Protein AF-A0A2H0U9A8-F1 (afdb_monomer_lite)

Structure (mmCIF, N/CA/C/O backbone):
data_AF-A0A2H0U9A8-F1
#
_entry.id   AF-A0A2H0U9A8-F1
#
loop_
_atom_site.group_PDB
_atom_site.id
_atom_site.type_symbol
_atom_site.label_atom_id
_atom_site.label_alt_id
_atom_site.label_comp_id
_atom_site.label_asym_id
_atom_site.label_entity_id
_atom_site.label_seq_id
_atom_site.pdbx_PDB_ins_code
_atom_site.Cartn_x
_atom_site.Cartn_y
_atom_site.Cartn_z
_atom_site.occupancy
_atom_site.B_iso_or_equiv
_atom_site.auth_seq_id
_atom_site.auth_comp_id
_atom_site.auth_asym_id
_atom_site.auth_atom_id
_atom_site.pdbx_PDB_model_num
ATOM 1 N N . MET A 1 1 ? -2.680 0.598 -24.375 1.00 66.19 1 MET A N 1
ATOM 2 C CA . MET A 1 1 ? -1.585 -0.388 -24.180 1.00 66.19 1 MET A CA 1
ATOM 3 C C . MET A 1 1 ? -2.177 -1.791 -24.112 1.00 66.19 1 MET A C 1
ATOM 5 O O . MET A 1 1 ? -3.349 -1.888 -23.790 1.00 66.19 1 MET A O 1
ATOM 9 N N . ALA A 1 2 ? -1.454 -2.868 -24.439 1.00 69.56 2 ALA A N 1
ATOM 10 C CA . ALA A 1 2 ? -2.048 -4.219 -24.493 1.00 69.56 2 ALA A CA 1
ATOM 11 C C . ALA A 1 2 ? -2.475 -4.765 -23.113 1.00 69.56 2 ALA A C 1
ATOM 13 O O . ALA A 1 2 ? -3.461 -5.485 -23.031 1.00 69.56 2 ALA A O 1
ATOM 14 N N . HIS A 1 3 ? -1.796 -4.343 -22.045 1.00 78.56 3 HIS A N 1
ATOM 15 C CA . HIS A 1 3 ? -1.915 -4.918 -20.700 1.00 78.56 3 HIS A CA 1
ATOM 16 C C . HIS A 1 3 ? -2.537 -3.990 -19.638 1.00 78.56 3 HIS A C 1
ATOM 18 O O . HIS A 1 3 ? -2.536 -4.315 -18.463 1.00 78.56 3 HIS A O 1
ATOM 24 N N . ASP A 1 4 ? -3.078 -2.854 -20.076 1.00 82.25 4 ASP A N 1
ATOM 25 C CA . ASP A 1 4 ? -3.799 -1.855 -19.264 1.00 82.25 4 ASP A CA 1
ATOM 26 C C . ASP A 1 4 ? -5.296 -2.232 -19.200 1.00 82.25 4 ASP A C 1
ATOM 28 O O . ASP A 1 4 ? -6.095 -1.797 -20.033 1.00 82.25 4 ASP A O 1
ATOM 32 N N . TYR A 1 5 ? -5.661 -3.211 -18.378 1.00 83.44 5 TYR A N 1
ATOM 33 C CA . TYR A 1 5 ? -7.004 -3.802 -18.345 1.00 83.44 5 TYR A CA 1
ATOM 34 C C . TYR A 1 5 ? -8.047 -2.881 -17.709 1.00 83.44 5 TYR A C 1
ATOM 36 O O . TYR A 1 5 ? -9.213 -2.932 -18.111 1.00 83.44 5 TYR A O 1
ATOM 44 N N . ASN A 1 6 ? -7.655 -2.027 -16.766 1.00 80.88 6 ASN A N 1
ATOM 45 C CA . ASN A 1 6 ? -8.582 -1.088 -16.135 1.00 80.88 6 ASN A CA 1
ATOM 46 C C . ASN A 1 6 ? -8.728 0.244 -16.919 1.00 80.88 6 ASN A C 1
ATOM 48 O O . ASN A 1 6 ? -9.634 1.021 -16.614 1.00 80.88 6 ASN A O 1
ATOM 52 N N . ASN A 1 7 ? -7.927 0.457 -17.974 1.00 86.00 7 ASN A N 1
ATOM 53 C CA . ASN A 1 7 ? -7.866 1.667 -18.807 1.00 86.00 7 ASN A CA 1
ATOM 54 C C . ASN A 1 7 ? -7.513 2.938 -18.021 1.00 86.00 7 ASN A C 1
ATOM 56 O O . ASN A 1 7 ? -7.989 4.027 -18.360 1.00 86.00 7 ASN A O 1
ATOM 60 N N . ASP A 1 8 ? -6.683 2.812 -16.986 1.00 78.62 8 ASP A N 1
ATOM 61 C CA . ASP A 1 8 ? -6.150 3.951 -16.237 1.00 78.62 8 ASP A CA 1
ATOM 62 C C . ASP A 1 8 ? -4.928 4.599 -16.915 1.00 78.62 8 ASP A C 1
ATOM 64 O O . ASP A 1 8 ? -4.413 5.622 -16.455 1.00 78.62 8 ASP A O 1
ATOM 68 N N . GLY A 1 9 ? -4.507 4.045 -18.058 1.00 79.25 9 GLY A N 1
ATOM 69 C CA . GLY A 1 9 ? -3.409 4.551 -18.872 1.00 79.25 9 GLY A CA 1
ATOM 70 C C . GLY A 1 9 ? -2.052 3.970 -18.496 1.00 79.25 9 GLY A C 1
ATOM 71 O O . GLY A 1 9 ? -1.037 4.418 -19.038 1.00 79.25 9 GLY A O 1
ATOM 72 N N . SER A 1 10 ? -2.022 2.987 -17.602 1.00 70.69 10 SER A N 1
ATOM 73 C CA . SER A 1 10 ? -0.797 2.396 -17.094 1.00 70.69 10 SER A CA 1
ATOM 74 C C . SER A 1 10 ? -0.906 0.869 -16.977 1.00 70.69 10 SER A C 1
ATOM 76 O O . SER A 1 10 ? -1.930 0.292 -17.310 1.00 70.69 10 SER A O 1
ATOM 78 N N . VAL A 1 11 ? 0.193 0.189 -16.631 1.00 74.00 11 VAL A N 1
ATOM 79 C CA . VAL A 1 11 ? 0.206 -1.272 -16.437 1.00 74.00 11 VAL A CA 1
ATOM 80 C C . VAL A 1 11 ? 0.747 -1.566 -15.038 1.00 74.00 11 VAL A C 1
ATOM 82 O O . VAL A 1 11 ? 1.917 -1.307 -14.780 1.00 74.00 11 VAL A O 1
ATOM 85 N N . ASP A 1 12 ? -0.077 -2.040 -14.109 1.00 67.06 12 ASP A N 1
ATOM 86 C CA . ASP A 1 12 ? 0.317 -2.336 -12.726 1.00 67.06 12 ASP A CA 1
ATOM 87 C C . ASP A 1 12 ? -0.505 -3.462 -12.059 1.00 67.06 12 ASP A C 1
ATOM 89 O O . ASP A 1 12 ? -1.159 -4.289 -12.696 1.00 67.06 12 ASP A O 1
ATOM 93 N N . ALA A 1 13 ? -0.431 -3.526 -10.728 1.00 64.50 13 ALA A N 1
ATOM 94 C CA . ALA A 1 13 ? -1.181 -4.462 -9.902 1.00 64.50 13 ALA A CA 1
ATOM 95 C C . ALA A 1 13 ? -2.705 -4.366 -10.074 1.00 64.50 13 ALA A C 1
ATOM 97 O O . ALA A 1 13 ? -3.402 -5.367 -9.923 1.00 64.50 13 ALA A O 1
ATOM 98 N N . THR A 1 14 ? -3.245 -3.188 -10.367 1.00 70.75 14 THR A N 1
ATOM 99 C CA . THR A 1 14 ? -4.675 -2.980 -10.588 1.00 70.75 14 THR A CA 1
ATOM 100 C C . THR A 1 14 ? -5.142 -3.606 -11.900 1.00 70.75 14 THR A C 1
ATOM 102 O O . THR A 1 14 ? -6.260 -4.117 -11.948 1.00 70.75 14 THR A O 1
ATOM 105 N N . ASP A 1 15 ? -4.273 -3.706 -12.907 1.00 79.00 15 ASP A N 1
ATOM 106 C CA . ASP A 1 15 ? -4.543 -4.459 -14.135 1.00 79.00 15 ASP A CA 1
ATOM 107 C C . ASP A 1 15 ? -4.542 -5.966 -13.900 1.00 79.00 15 ASP A C 1
ATOM 109 O O . ASP A 1 15 ? -5.430 -6.676 -14.378 1.00 79.00 15 ASP A O 1
ATOM 113 N N . ALA A 1 16 ? -3.593 -6.456 -13.099 1.00 77.50 16 ALA A N 1
ATOM 114 C CA . ALA A 1 16 ? -3.579 -7.848 -12.655 1.00 77.50 16 ALA A CA 1
ATOM 115 C C . ALA A 1 16 ? -4.814 -8.188 -11.809 1.00 77.50 16 ALA A C 1
ATOM 117 O O . ALA A 1 16 ? -5.421 -9.242 -12.001 1.00 77.50 16 ALA A O 1
ATOM 118 N N . ASN A 1 17 ? -5.240 -7.277 -10.931 1.00 74.00 17 ASN A N 1
ATOM 119 C CA . ASN A 1 17 ? -6.458 -7.422 -10.138 1.00 74.00 17 ASN A CA 1
ATOM 120 C C . ASN A 1 17 ? -7.716 -7.380 -11.011 1.00 74.00 17 ASN A C 1
ATOM 122 O O . ASN A 1 17 ? -8.646 -8.150 -10.772 1.00 74.00 17 ASN A O 1
ATOM 126 N N . TYR A 1 18 ? -7.745 -6.538 -12.047 1.00 82.38 18 TYR A N 1
ATOM 127 C CA . TYR A 1 18 ? -8.832 -6.537 -13.022 1.00 82.38 18 TYR A CA 1
ATOM 128 C C . TYR A 1 18 ? -8.906 -7.887 -13.733 1.00 82.38 18 TYR A C 1
ATOM 130 O O . TYR A 1 18 ? -9.975 -8.486 -13.829 1.00 82.38 18 TYR A O 1
ATOM 138 N N . LEU A 1 19 ? -7.770 -8.413 -14.189 1.00 82.75 19 LEU A N 1
ATOM 139 C CA . LEU A 1 19 ? -7.727 -9.708 -14.857 1.00 82.75 19 LEU A CA 1
ATOM 140 C C . LEU A 1 19 ? -8.132 -10.857 -13.926 1.00 82.75 19 LEU A C 1
ATOM 142 O O . LEU A 1 19 ? -8.846 -11.768 -14.342 1.00 82.75 19 LEU A O 1
ATOM 146 N N . LEU A 1 20 ? -7.765 -10.776 -12.645 1.00 78.44 20 LEU A N 1
ATOM 147 C CA . LEU A 1 20 ? -8.229 -11.702 -11.617 1.00 78.44 20 LEU A CA 1
ATOM 148 C C . LEU A 1 20 ? -9.750 -11.601 -11.408 1.00 78.44 20 LEU A C 1
ATOM 150 O O . LEU A 1 20 ? -10.413 -12.627 -11.277 1.00 78.44 20 LEU A O 1
ATOM 154 N N . ALA A 1 21 ? -10.320 -10.393 -11.440 1.00 76.12 21 ALA A N 1
ATOM 155 C CA . ALA A 1 21 ? -11.767 -10.179 -11.396 1.00 76.12 21 ALA A CA 1
ATOM 156 C C . ALA A 1 21 ? -12.477 -10.813 -12.609 1.00 76.12 21 ALA A C 1
ATOM 158 O O . ALA A 1 21 ? -13.533 -11.433 -12.462 1.00 76.12 21 ALA A O 1
ATOM 159 N N . VAL A 1 22 ? -11.874 -10.736 -13.801 1.00 84.38 22 VAL A N 1
ATOM 160 C CA . VAL A 1 22 ? -12.374 -11.443 -14.993 1.00 84.38 22 VAL A CA 1
ATOM 161 C C . VAL A 1 22 ? -12.304 -12.960 -14.796 1.00 84.38 22 VAL A C 1
ATOM 163 O O . VAL A 1 22 ? -13.277 -13.658 -15.075 1.00 84.38 22 VAL A O 1
ATOM 166 N N . ALA A 1 23 ? -11.200 -13.473 -14.250 1.00 81.19 23 ALA A N 1
ATOM 167 C CA . ALA A 1 23 ? -11.001 -14.899 -13.992 1.00 81.19 23 ALA A CA 1
ATOM 168 C C . ALA A 1 23 ? -12.002 -15.499 -12.988 1.00 81.19 23 ALA A C 1
ATOM 170 O O . ALA A 1 23 ? -12.398 -16.655 -13.127 1.00 81.19 23 ALA A O 1
ATOM 171 N N . VAL A 1 24 ? -12.434 -14.730 -11.983 1.00 78.94 24 VAL A N 1
ATOM 172 C CA . VAL A 1 24 ? -13.454 -15.169 -11.009 1.00 78.94 24 VAL A CA 1
ATOM 173 C C . VAL A 1 24 ? -14.888 -14.842 -11.446 1.00 78.94 24 VAL A C 1
ATOM 175 O O . VAL A 1 24 ? -15.834 -15.113 -10.709 1.00 78.94 24 VAL A O 1
ATOM 178 N N . GLY A 1 25 ? -15.065 -14.262 -12.639 1.00 83.12 25 GLY A N 1
ATOM 179 C CA . GLY A 1 25 ? -16.369 -13.922 -13.210 1.00 83.12 25 GLY A CA 1
ATOM 180 C C . GLY A 1 25 ? -17.050 -12.702 -12.584 1.00 83.12 25 GLY A C 1
ATOM 181 O O . GLY A 1 25 ? -18.236 -12.484 -12.825 1.00 83.12 25 GLY A O 1
ATOM 182 N N . SER A 1 26 ? -16.333 -11.903 -11.787 1.00 77.25 26 SER A N 1
ATOM 183 C CA . SER A 1 26 ? -16.846 -10.648 -11.217 1.00 77.25 26 SER A CA 1
ATOM 184 C C . SER A 1 26 ? -16.671 -9.447 -12.156 1.00 77.25 26 SER A C 1
ATOM 186 O O . SER A 1 26 ? -17.315 -8.418 -11.953 1.00 77.25 26 SER A O 1
ATOM 188 N N . ALA A 1 27 ? -15.859 -9.586 -13.208 1.00 88.44 27 ALA A N 1
ATOM 189 C CA . ALA A 1 27 ? -15.712 -8.622 -14.295 1.00 88.44 27 ALA A CA 1
ATOM 190 C C . ALA A 1 27 ? -15.768 -9.308 -15.672 1.00 88.44 27 ALA A C 1
ATOM 192 O O . ALA A 1 27 ? -15.608 -10.520 -15.799 1.00 88.44 27 ALA A O 1
ATOM 193 N N . SER A 1 28 ? -16.006 -8.522 -16.724 1.00 91.31 28 SER A N 1
ATOM 194 C CA . SER A 1 28 ? -15.943 -8.990 -18.117 1.00 91.31 28 SER A CA 1
ATOM 195 C C . SER A 1 28 ? -14.626 -8.573 -18.758 1.00 91.31 28 SER A C 1
ATOM 197 O O . SER A 1 28 ? -14.101 -7.508 -18.443 1.00 91.31 28 SER A O 1
ATOM 199 N N . CYS A 1 29 ? -14.112 -9.386 -19.685 1.00 90.81 29 CYS A N 1
ATOM 200 C CA . CYS A 1 29 ? -12.899 -9.038 -20.417 1.00 90.81 29 CYS A CA 1
ATOM 201 C C . CYS A 1 29 ? -13.083 -7.696 -21.159 1.00 90.81 29 CYS A C 1
ATOM 203 O O . CYS A 1 29 ? -14.051 -7.572 -21.920 1.00 90.81 29 CYS A O 1
ATOM 205 N N . PRO A 1 30 ? -12.206 -6.693 -20.958 1.00 90.19 30 PRO A N 1
ATOM 206 C CA . PRO A 1 30 ? -12.363 -5.391 -21.593 1.00 90.19 30 PRO A CA 1
ATOM 207 C C . PRO A 1 30 ? -12.288 -5.495 -23.117 1.00 90.19 30 PRO A C 1
ATOM 209 O O . PRO A 1 30 ? -11.508 -6.270 -23.674 1.00 90.19 30 PRO A O 1
ATOM 212 N N . SER A 1 31 ? -13.080 -4.671 -23.807 1.00 88.06 31 SER A N 1
ATOM 213 C CA . SER A 1 31 ? -13.098 -4.647 -25.272 1.00 88.06 31 SER A CA 1
ATOM 214 C C . SER A 1 31 ? -11.703 -4.361 -25.839 1.00 88.06 31 SER A C 1
ATOM 216 O O . SER A 1 31 ? -11.036 -3.411 -25.428 1.00 88.06 31 SER A O 1
ATOM 218 N N . GLY A 1 32 ? -11.260 -5.187 -26.791 1.00 85.50 32 GLY A N 1
ATOM 219 C CA . GLY A 1 32 ? -9.949 -5.054 -27.432 1.00 85.50 32 GLY A CA 1
ATOM 220 C C . GLY A 1 32 ? -8.766 -5.611 -26.629 1.00 85.50 32 GLY A C 1
ATOM 221 O O . GLY A 1 32 ? -7.626 -5.421 -27.052 1.00 85.50 32 GLY A O 1
ATOM 222 N N . LYS A 1 33 ? -9.008 -6.299 -25.505 1.00 88.50 33 LYS A N 1
ATOM 223 C CA . LYS A 1 33 ? -7.978 -6.992 -24.715 1.00 88.50 33 LYS A CA 1
ATOM 224 C C . LYS A 1 33 ? -8.115 -8.507 -24.849 1.00 88.50 33 LYS A C 1
ATOM 226 O O . LYS A 1 33 ? -9.223 -9.030 -24.927 1.00 88.50 33 LYS A O 1
ATOM 231 N N . ALA A 1 34 ? -6.987 -9.212 -24.848 1.00 89.44 34 ALA A N 1
ATOM 232 C CA . ALA A 1 34 ? -6.960 -10.663 -24.686 1.00 89.44 34 ALA A CA 1
ATOM 233 C C . ALA A 1 34 ? -6.832 -10.971 -23.191 1.00 89.44 34 ALA A C 1
ATOM 235 O O . ALA A 1 34 ? -5.853 -10.555 -22.583 1.00 89.44 34 ALA A O 1
ATOM 236 N N . CYS A 1 35 ? -7.822 -11.626 -22.583 1.00 88.12 35 CYS A N 1
ATOM 237 C CA . CYS A 1 35 ? -7.769 -11.957 -21.152 1.00 88.12 35 CYS A CA 1
ATOM 238 C C . CYS A 1 35 ? -7.191 -13.346 -20.857 1.00 88.12 35 CYS A C 1
ATOM 240 O O . CYS A 1 35 ? -6.768 -13.591 -19.735 1.00 88.12 35 CYS A O 1
ATOM 242 N N . ASP A 1 36 ? -7.159 -14.218 -21.862 1.00 87.75 36 ASP A N 1
ATOM 243 C CA . ASP A 1 36 ? -6.353 -15.438 -21.864 1.00 87.75 36 ASP A CA 1
ATOM 244 C C . ASP A 1 36 ? -4.949 -15.034 -22.337 1.00 87.75 36 ASP A C 1
ATOM 246 O O . ASP A 1 36 ? -4.720 -14.807 -23.528 1.00 87.75 36 ASP A O 1
ATOM 250 N N . ILE A 1 37 ? -4.050 -14.787 -21.384 1.00 85.56 37 ILE A N 1
ATOM 251 C CA . ILE A 1 37 ? -2.695 -14.292 -21.663 1.00 85.56 37 ILE A CA 1
ATOM 252 C C . ILE A 1 37 ? -1.759 -15.469 -21.920 1.00 85.56 37 ILE A C 1
ATOM 254 O O . ILE A 1 37 ? -0.859 -15.377 -22.761 1.00 85.56 37 ILE A O 1
ATOM 258 N N . ASN A 1 38 ? -1.950 -16.573 -21.197 1.00 77.44 38 ASN A N 1
ATOM 259 C CA . ASN A 1 38 ? -1.102 -17.751 -21.337 1.00 77.44 38 ASN A CA 1
ATOM 260 C C . ASN A 1 38 ? -1.506 -18.638 -22.540 1.00 77.44 38 ASN A C 1
ATOM 262 O O . ASN A 1 38 ? -0.765 -19.562 -22.879 1.00 77.44 38 ASN A O 1
ATOM 266 N N . ASN A 1 39 ? -2.606 -18.299 -23.225 1.00 87.19 39 ASN A N 1
ATOM 267 C CA . ASN A 1 39 ? -3.197 -18.995 -24.370 1.00 87.19 39 ASN A CA 1
ATOM 268 C C . ASN A 1 39 ? -3.539 -20.464 -24.074 1.00 87.19 39 ASN A C 1
ATOM 270 O O . ASN A 1 39 ? -3.404 -21.324 -24.952 1.00 87.19 39 ASN A O 1
ATOM 274 N N . ASP A 1 40 ? -3.963 -20.767 -22.845 1.00 84.56 40 ASP A N 1
ATOM 275 C CA . ASP A 1 40 ? -4.388 -22.114 -22.448 1.00 84.56 40 ASP A CA 1
ATOM 276 C C . ASP A 1 40 ? -5.867 -22.410 -22.769 1.00 84.56 40 ASP A C 1
ATOM 278 O O . ASP A 1 40 ? -6.344 -23.540 -22.596 1.00 84.56 40 ASP A O 1
ATOM 282 N N . GLY A 1 41 ? -6.583 -21.419 -23.310 1.00 87.00 41 GLY A N 1
ATOM 283 C CA . GLY A 1 41 ? -7.986 -21.503 -23.693 1.00 87.00 41 GLY A CA 1
ATOM 284 C C . GLY A 1 41 ? -8.952 -21.202 -22.547 1.00 87.00 41 GLY A C 1
ATOM 285 O O . GLY A 1 41 ? -10.161 -21.414 -22.706 1.00 87.00 41 GLY A O 1
ATOM 286 N N . ARG A 1 42 ? -8.461 -20.748 -21.389 1.00 83.75 42 ARG A N 1
ATOM 287 C CA . ARG A 1 42 ? -9.260 -20.354 -20.225 1.00 83.75 42 ARG A CA 1
ATOM 288 C C . ARG A 1 42 ? -8.773 -19.008 -19.696 1.00 83.75 42 ARG A C 1
ATOM 290 O O . ARG A 1 42 ? -7.645 -18.614 -19.911 1.00 83.75 42 ARG A O 1
ATOM 297 N N . VAL A 1 43 ? -9.656 -18.302 -18.991 1.00 84.31 43 VAL A N 1
ATOM 298 C CA . VAL A 1 43 ? -9.285 -17.089 -18.250 1.00 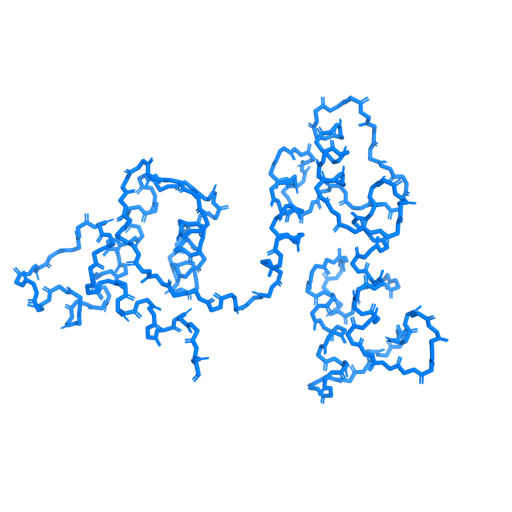84.31 43 VAL A CA 1
ATOM 299 C C . VAL A 1 43 ? -9.322 -17.428 -16.767 1.00 84.31 43 VAL A C 1
ATOM 301 O O . VAL A 1 43 ? -10.390 -17.679 -16.209 1.00 84.31 43 VAL A O 1
ATOM 304 N N . THR A 1 44 ? -8.154 -17.508 -16.144 1.00 81.38 44 THR A N 1
ATOM 305 C CA . THR A 1 44 ? -7.946 -17.961 -14.767 1.00 81.38 44 THR A CA 1
ATOM 306 C C . THR A 1 44 ? -6.946 -17.063 -14.031 1.00 81.38 44 THR A C 1
ATOM 308 O O . THR A 1 44 ? -6.343 -16.154 -14.596 1.00 81.38 44 THR A O 1
ATOM 311 N N . ALA A 1 45 ? -6.721 -17.323 -12.739 1.00 73.69 45 ALA A N 1
ATOM 312 C CA . ALA A 1 45 ? -5.680 -16.628 -11.979 1.00 73.69 45 ALA A CA 1
ATOM 313 C C . ALA A 1 45 ? -4.266 -16.833 -12.571 1.00 73.69 45 ALA A C 1
ATOM 315 O O . ALA A 1 45 ? -3.370 -16.027 -12.318 1.00 73.69 45 ALA A O 1
ATOM 316 N N . SER A 1 46 ? -4.058 -17.883 -13.375 1.00 71.88 46 SER A N 1
ATOM 317 C CA . SER A 1 46 ? -2.798 -18.110 -14.083 1.00 71.88 46 SER A CA 1
ATOM 318 C C . SER A 1 46 ? -2.525 -17.049 -15.153 1.00 71.88 46 SER A C 1
ATOM 320 O O . SER A 1 46 ? -1.360 -16.737 -15.380 1.00 71.88 46 SER A O 1
ATOM 322 N N . ASP A 1 47 ? -3.554 -16.429 -15.734 1.00 78.56 47 ASP A N 1
ATOM 323 C CA . ASP A 1 47 ? -3.400 -15.330 -16.696 1.00 78.56 47 ASP A CA 1
ATOM 324 C C . ASP A 1 47 ? -2.941 -14.041 -16.020 1.00 78.56 47 ASP A C 1
ATOM 326 O O . ASP A 1 47 ? -1.996 -13.395 -16.474 1.00 78.56 47 ASP A O 1
ATOM 330 N N . ALA A 1 48 ? -3.536 -13.719 -14.866 1.00 74.56 48 ALA A N 1
ATOM 331 C CA . ALA A 1 48 ? -3.088 -12.618 -14.011 1.00 74.56 48 ALA A CA 1
ATOM 332 C C . ALA A 1 48 ? -1.629 -12.803 -13.574 1.00 74.56 48 ALA A C 1
ATOM 334 O O . ALA A 1 48 ? -0.860 -11.844 -13.544 1.00 74.56 48 ALA A O 1
ATOM 335 N N . LEU A 1 49 ? -1.211 -14.044 -13.311 1.00 70.50 49 LEU A N 1
ATOM 336 C CA . LEU A 1 49 ? 0.174 -14.348 -12.970 1.00 70.50 49 LEU A CA 1
ATOM 337 C C . LEU A 1 49 ? 1.135 -14.122 -14.148 1.00 70.50 49 LEU A C 1
ATOM 339 O O . LEU A 1 49 ? 2.247 -13.645 -13.927 1.00 70.50 49 LEU A O 1
ATOM 343 N N . VAL A 1 50 ? 0.739 -14.435 -15.387 1.00 75.25 50 VAL A N 1
ATOM 344 C CA . VAL A 1 50 ? 1.570 -14.135 -16.568 1.00 75.25 50 VAL A CA 1
ATOM 345 C C . VAL A 1 50 ? 1.700 -12.633 -16.779 1.00 75.25 50 VAL A C 1
ATOM 347 O O . VAL A 1 50 ? 2.797 -12.169 -17.082 1.00 75.25 50 VAL A O 1
ATOM 350 N N . LEU A 1 51 ? 0.632 -11.867 -16.547 1.00 74.50 51 LEU A N 1
ATOM 351 C CA . LEU A 1 51 ? 0.702 -10.410 -16.592 1.00 74.50 51 LEU A CA 1
ATOM 352 C C . LEU A 1 51 ? 1.732 -9.878 -15.589 1.00 74.50 51 LEU A C 1
ATOM 354 O O . LEU A 1 51 ? 2.666 -9.192 -15.993 1.00 74.50 51 LEU A O 1
ATOM 358 N N . VAL A 1 52 ? 1.626 -10.276 -14.318 1.00 72.56 52 VAL A N 1
ATOM 359 C CA . VAL A 1 52 ? 2.568 -9.881 -13.255 1.00 72.56 52 VAL A CA 1
ATOM 360 C C . VAL A 1 52 ? 4.007 -10.277 -13.607 1.00 72.56 52 VAL A C 1
ATOM 362 O O . VAL A 1 52 ? 4.915 -9.458 -13.493 1.00 72.56 52 VAL A O 1
ATOM 365 N N . LYS A 1 53 ? 4.225 -11.497 -14.109 1.00 74.62 53 LYS A N 1
ATOM 366 C CA . LYS A 1 53 ? 5.547 -11.955 -14.565 1.00 74.62 53 LYS A CA 1
ATOM 367 C C . LYS A 1 53 ? 6.085 -11.123 -15.725 1.00 74.62 53 LYS A C 1
ATOM 369 O O . LYS A 1 53 ? 7.249 -10.758 -15.722 1.00 74.62 53 LYS A O 1
ATOM 374 N N . SER A 1 54 ? 5.248 -10.784 -16.700 1.00 70.44 54 SER A N 1
ATOM 375 C CA . SER A 1 54 ? 5.695 -10.100 -17.918 1.00 70.44 54 SER A CA 1
ATOM 376 C C . SER A 1 54 ? 6.265 -8.699 -17.677 1.00 70.44 54 SER A C 1
ATOM 378 O O . SER A 1 54 ? 7.099 -8.251 -18.460 1.00 70.44 54 SER A O 1
ATOM 380 N N . VAL A 1 55 ? 5.845 -8.023 -16.602 1.00 72.19 55 VAL A N 1
ATOM 381 C CA . VAL A 1 55 ? 6.284 -6.654 -16.281 1.00 72.19 55 VAL A CA 1
ATOM 382 C C . VAL A 1 55 ? 7.260 -6.565 -15.107 1.00 72.19 55 VAL A C 1
ATOM 384 O O . VAL A 1 55 ? 8.000 -5.581 -15.027 1.00 72.19 55 VAL A O 1
ATOM 387 N N . PHE A 1 56 ? 7.290 -7.574 -14.229 1.00 77.06 56 PHE A N 1
ATOM 388 C CA . PHE A 1 56 ? 8.057 -7.548 -12.979 1.00 77.06 56 PHE A CA 1
ATOM 389 C C . PHE A 1 56 ? 9.113 -8.662 -12.841 1.00 77.06 56 PHE A C 1
ATOM 391 O O . PHE A 1 56 ? 9.771 -8.730 -11.807 1.00 77.06 56 PHE A O 1
ATOM 398 N N . ASP A 1 57 ? 9.308 -9.511 -13.855 1.00 82.56 57 ASP A N 1
ATOM 399 C CA . ASP A 1 57 ? 10.414 -10.482 -13.932 1.00 82.56 57 ASP A CA 1
ATOM 400 C C . ASP A 1 57 ? 11.672 -9.811 -14.522 1.00 82.56 57 ASP A C 1
ATOM 402 O O . ASP A 1 57 ? 11.892 -9.761 -15.738 1.00 82.56 57 ASP A O 1
ATOM 406 N N . TYR A 1 58 ? 12.488 -9.234 -13.642 1.00 85.56 58 TYR A N 1
ATOM 407 C CA . TYR A 1 58 ? 13.721 -8.530 -14.006 1.00 85.56 58 TYR A CA 1
ATOM 408 C C . TYR A 1 58 ? 14.853 -9.496 -14.341 1.00 85.56 58 TYR A C 1
ATOM 410 O O . TYR A 1 58 ? 15.745 -9.160 -15.126 1.00 85.56 58 TYR A O 1
ATOM 418 N N . THR A 1 59 ? 14.819 -10.692 -13.758 1.00 84.50 59 THR A N 1
ATOM 419 C CA . THR A 1 59 ? 15.836 -11.727 -13.960 1.00 84.50 59 THR A CA 1
ATOM 420 C C . THR A 1 59 ? 15.583 -12.581 -15.204 1.00 84.50 59 THR A C 1
ATOM 422 O O . THR A 1 59 ? 16.514 -13.207 -15.717 1.00 84.50 59 THR A O 1
ATOM 425 N N . ARG A 1 60 ? 14.363 -12.526 -15.755 1.00 83.94 60 ARG A N 1
ATOM 426 C CA . ARG A 1 60 ? 13.871 -13.312 -16.896 1.00 83.94 60 ARG A CA 1
ATOM 427 C C . ARG A 1 60 ? 13.929 -14.813 -16.641 1.00 83.94 60 ARG A C 1
ATOM 429 O O . ARG A 1 60 ? 14.168 -15.591 -17.570 1.00 83.94 60 ARG A O 1
ATOM 436 N N . ASP A 1 61 ? 13.746 -15.215 -15.389 1.00 79.38 61 ASP A N 1
ATOM 437 C CA . ASP A 1 61 ? 13.772 -16.619 -14.983 1.00 79.38 61 ASP A CA 1
ATOM 438 C C . ASP A 1 61 ? 12.374 -17.272 -14.988 1.00 79.38 61 ASP A C 1
ATOM 440 O O . ASP A 1 61 ? 12.234 -18.479 -14.769 1.00 79.38 61 ASP A O 1
ATOM 444 N N . GLY A 1 62 ? 11.336 -16.495 -15.317 1.00 72.56 62 GLY A N 1
ATOM 445 C CA . GLY A 1 62 ? 9.948 -16.933 -15.390 1.00 72.56 62 GLY A CA 1
ATOM 446 C C . GLY A 1 62 ? 9.223 -16.915 -14.043 1.00 72.56 62 GLY A C 1
ATOM 447 O O . GLY A 1 62 ? 8.079 -17.391 -13.962 1.00 72.56 62 GLY A O 1
ATOM 448 N N . SER A 1 63 ? 9.850 -16.383 -12.995 1.00 74.38 63 SER A N 1
ATOM 449 C CA . SER A 1 63 ? 9.305 -16.222 -11.650 1.00 74.38 63 SER A CA 1
ATOM 450 C C . SER A 1 63 ? 9.505 -14.783 -11.172 1.00 74.38 63 SER A C 1
ATOM 452 O O . SER A 1 63 ? 10.440 -14.118 -11.573 1.00 74.38 63 SER A O 1
ATOM 454 N N . VAL A 1 64 ? 8.607 -14.286 -10.317 1.00 77.19 64 VAL A N 1
ATOM 455 C CA . VAL A 1 64 ? 8.801 -12.990 -9.646 1.00 77.19 64 VAL A CA 1
ATOM 456 C C . VAL A 1 64 ? 9.128 -13.288 -8.188 1.00 77.19 64 VAL A C 1
ATOM 458 O O . VAL A 1 64 ? 8.278 -13.779 -7.443 1.00 77.19 64 VAL A O 1
ATOM 461 N N . THR A 1 65 ? 10.381 -13.077 -7.801 1.00 80.00 65 THR A N 1
ATOM 462 C CA . THR A 1 65 ? 10.964 -13.483 -6.516 1.00 80.00 65 THR A CA 1
ATOM 463 C C . THR A 1 65 ? 11.855 -12.386 -5.929 1.00 80.00 65 THR A C 1
ATOM 465 O O . THR A 1 65 ? 12.064 -11.330 -6.518 1.00 80.00 65 THR A O 1
ATOM 468 N N . SER A 1 66 ? 12.455 -12.634 -4.761 1.00 77.56 66 SER A N 1
ATOM 469 C CA . SER A 1 66 ? 13.454 -11.724 -4.181 1.00 77.56 66 SER A CA 1
ATOM 470 C C . SER A 1 66 ? 14.705 -11.521 -5.056 1.00 77.56 66 SER A C 1
ATOM 472 O O . SER A 1 66 ? 15.495 -10.606 -4.812 1.00 77.56 66 SER A O 1
ATOM 474 N N . ALA A 1 67 ? 14.931 -12.378 -6.058 1.00 83.69 67 ALA A N 1
ATOM 475 C CA . ALA A 1 67 ? 15.982 -12.156 -7.045 1.00 83.69 67 ALA A CA 1
ATOM 476 C C . ALA A 1 67 ? 15.657 -10.935 -7.926 1.00 83.69 67 ALA A C 1
ATOM 478 O O . ALA A 1 67 ? 16.537 -10.120 -8.197 1.00 83.69 67 ALA A O 1
ATOM 479 N N . ASP A 1 68 ? 14.384 -10.738 -8.264 1.00 86.88 68 ASP A N 1
ATOM 480 C CA . ASP A 1 68 ? 13.909 -9.610 -9.063 1.00 86.88 68 ASP A CA 1
ATOM 481 C C . ASP A 1 68 ? 13.983 -8.284 -8.304 1.00 86.88 68 ASP A C 1
ATOM 483 O O . ASP A 1 68 ? 14.388 -7.274 -8.875 1.00 86.88 68 ASP A O 1
ATOM 487 N N . THR A 1 69 ? 13.709 -8.274 -6.994 1.00 86.62 69 THR A N 1
ATOM 488 C CA . THR A 1 69 ? 13.928 -7.073 -6.160 1.00 86.62 69 THR A CA 1
ATOM 489 C C . THR A 1 69 ? 15.400 -6.721 -6.035 1.00 86.62 69 THR A C 1
ATOM 491 O O . THR A 1 69 ? 15.748 -5.541 -6.020 1.00 86.62 69 THR A O 1
ATOM 494 N N . SER A 1 70 ? 16.280 -7.723 -6.006 1.00 88.75 70 SER A N 1
ATOM 495 C CA . SER A 1 70 ? 17.729 -7.503 -6.024 1.00 88.75 70 SER A CA 1
ATOM 496 C C . SER A 1 70 ? 18.186 -6.878 -7.346 1.00 88.75 70 SER A C 1
ATOM 498 O O . SER A 1 70 ? 19.047 -5.997 -7.348 1.00 88.75 70 SER A O 1
ATOM 500 N N . GLU A 1 71 ? 17.583 -7.280 -8.465 1.00 92.69 71 GLU A N 1
ATOM 501 C CA . GLU A 1 71 ? 17.889 -6.714 -9.778 1.00 92.69 71 GLU A CA 1
ATOM 502 C C . GLU A 1 71 ? 17.320 -5.299 -9.934 1.00 92.69 71 GLU A C 1
ATOM 504 O O . GLU A 1 71 ? 18.037 -4.384 -10.345 1.00 92.69 71 GLU A O 1
ATOM 509 N N . LEU A 1 72 ? 16.084 -5.064 -9.489 1.00 90.62 72 LEU A N 1
ATOM 510 C CA . LEU A 1 72 ? 15.499 -3.726 -9.443 1.00 90.62 72 LEU A CA 1
ATOM 511 C C . LEU A 1 72 ? 16.292 -2.786 -8.523 1.00 90.62 72 LEU A C 1
ATOM 513 O O . LEU A 1 72 ? 16.472 -1.615 -8.849 1.00 90.62 72 LEU A O 1
ATOM 517 N N . LEU A 1 73 ? 16.861 -3.285 -7.421 1.00 90.19 73 LEU A N 1
ATOM 518 C CA . LEU A 1 73 ? 17.748 -2.497 -6.562 1.00 90.19 73 LEU A CA 1
ATOM 519 C C . LEU A 1 73 ? 19.007 -2.033 -7.306 1.00 90.19 73 LEU A C 1
ATOM 521 O O . LEU A 1 73 ? 19.477 -0.915 -7.088 1.00 90.19 73 LEU A O 1
ATOM 525 N N . ARG A 1 74 ? 19.543 -2.847 -8.222 1.00 93.12 74 ARG A N 1
ATOM 526 C CA . ARG A 1 74 ? 20.663 -2.445 -9.087 1.00 93.12 74 ARG A CA 1
ATOM 527 C C . ARG A 1 74 ? 20.247 -1.356 -10.076 1.00 93.12 74 ARG A C 1
ATOM 529 O O . ARG A 1 74 ? 21.060 -0.480 -10.363 1.00 93.12 74 ARG A O 1
ATOM 536 N N . VAL A 1 75 ? 19.001 -1.367 -10.557 1.00 91.69 75 VAL A N 1
ATOM 537 C CA . VAL A 1 75 ? 18.456 -0.260 -11.363 1.00 91.69 75 VAL A CA 1
ATOM 538 C C . VAL A 1 75 ? 18.334 1.009 -10.511 1.00 91.69 75 VAL A C 1
ATOM 540 O O . VAL A 1 75 ? 18.869 2.052 -10.876 1.00 91.69 75 VAL A O 1
ATOM 543 N N . ALA A 1 76 ? 17.703 0.907 -9.338 1.00 89.44 76 ALA A N 1
ATOM 544 C CA . ALA A 1 76 ? 17.469 2.011 -8.402 1.00 89.44 76 ALA A CA 1
ATOM 545 C C . ALA A 1 76 ? 18.756 2.671 -7.881 1.00 89.44 76 ALA A C 1
ATOM 547 O O . ALA A 1 76 ? 18.768 3.852 -7.541 1.00 89.44 76 ALA A O 1
ATOM 548 N N . THR A 1 77 ? 19.852 1.916 -7.815 1.00 90.88 77 THR A N 1
ATOM 549 C CA . THR A 1 77 ? 21.181 2.417 -7.423 1.00 90.88 77 THR A CA 1
ATOM 550 C C . THR A 1 77 ? 22.034 2.865 -8.614 1.00 90.88 77 THR A C 1
ATOM 552 O O . THR A 1 77 ? 23.174 3.286 -8.426 1.00 90.88 77 THR A O 1
ATOM 555 N N . GLY A 1 78 ? 21.501 2.800 -9.839 1.00 89.00 78 GLY A N 1
ATOM 556 C CA . GLY A 1 78 ? 22.181 3.228 -11.063 1.00 89.00 78 GLY A CA 1
ATOM 557 C C . GLY A 1 78 ? 23.292 2.289 -11.541 1.00 89.00 78 GLY A C 1
ATOM 558 O O . GLY A 1 78 ? 24.080 2.667 -12.405 1.00 89.00 78 GLY A O 1
ATOM 559 N N . VAL A 1 79 ? 23.374 1.071 -10.998 1.00 92.62 79 VAL A N 1
ATOM 560 C CA . VAL A 1 79 ? 24.338 0.043 -11.430 1.00 92.62 79 VAL A CA 1
ATOM 561 C C . VAL A 1 79 ? 23.975 -0.484 -12.816 1.00 92.62 79 VAL A C 1
ATOM 563 O O . VAL A 1 79 ? 24.858 -0.783 -13.619 1.00 92.62 79 VAL A O 1
ATOM 566 N N . ILE A 1 80 ? 22.678 -0.601 -13.098 1.00 89.69 80 ILE A N 1
ATOM 567 C CA . ILE A 1 80 ? 22.148 -0.983 -14.407 1.00 89.69 80 ILE A CA 1
ATOM 568 C C . ILE A 1 80 ? 21.039 -0.019 -14.831 1.00 89.69 80 ILE A C 1
ATOM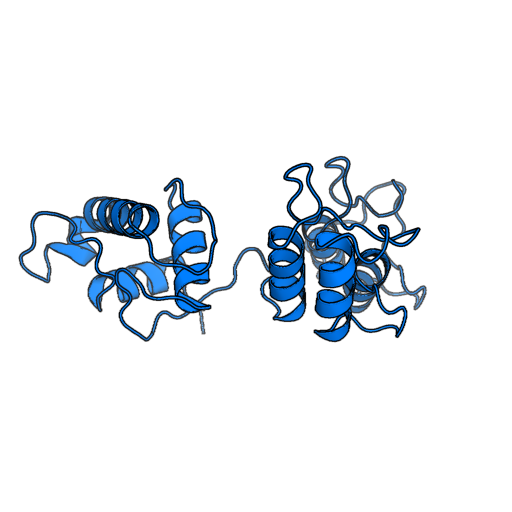 570 O O . ILE A 1 80 ? 20.447 0.673 -14.008 1.00 89.69 80 ILE A O 1
ATOM 574 N N . SER A 1 81 ? 20.764 0.034 -16.132 1.00 89.12 81 SER A N 1
ATOM 575 C CA . SER A 1 81 ? 19.614 0.773 -16.661 1.00 89.12 81 SER A CA 1
ATOM 576 C C . SER A 1 81 ? 18.354 -0.088 -16.614 1.00 89.12 81 SER A C 1
ATOM 578 O O . SER A 1 81 ? 18.447 -1.315 -16.564 1.00 89.12 81 SER A O 1
ATOM 580 N N . CYS A 1 82 ? 17.185 0.558 -16.626 1.00 86.00 82 CYS A N 1
ATOM 581 C CA . CYS A 1 82 ? 15.903 -0.137 -16.616 1.00 86.00 82 CYS A CA 1
ATOM 582 C C . CYS A 1 82 ? 15.819 -1.117 -17.801 1.00 86.00 82 CYS A C 1
ATOM 584 O O . CYS A 1 82 ? 15.937 -0.671 -18.951 1.00 86.00 82 CYS A O 1
ATOM 586 N N . PRO A 1 83 ? 15.653 -2.431 -17.557 1.00 84.25 83 PRO A N 1
ATOM 587 C CA . PRO A 1 83 ? 15.596 -3.409 -18.632 1.00 84.25 83 PRO A CA 1
ATOM 588 C C . PRO A 1 83 ? 14.472 -3.110 -19.629 1.00 84.25 83 PRO A C 1
ATOM 590 O O . PRO A 1 83 ? 13.387 -2.639 -19.290 1.00 84.25 83 PRO A O 1
ATOM 593 N N . THR A 1 84 ? 14.720 -3.388 -20.908 1.00 78.62 84 THR A N 1
ATOM 594 C CA . THR A 1 84 ? 13.690 -3.206 -21.935 1.00 78.62 84 THR A CA 1
ATOM 595 C C . THR A 1 84 ? 12.519 -4.152 -21.674 1.00 78.62 84 THR A C 1
ATOM 597 O O . THR A 1 84 ? 12.724 -5.364 -21.572 1.00 78.62 84 THR A O 1
ATOM 600 N N . GLY A 1 85 ? 11.308 -3.593 -21.621 1.00 68.50 85 GLY A N 1
ATOM 601 C CA . GLY A 1 85 ? 10.066 -4.340 -21.404 1.00 68.50 85 GLY A CA 1
ATOM 602 C C . GLY A 1 85 ? 9.630 -4.465 -19.941 1.00 68.50 85 GLY A C 1
ATOM 603 O O . GLY A 1 85 ? 8.568 -5.024 -19.709 1.00 68.50 85 GLY A O 1
ATOM 604 N N . THR A 1 86 ? 10.392 -3.929 -18.980 1.00 76.62 86 THR A N 1
ATOM 605 C CA . THR A 1 86 ? 10.030 -3.911 -17.549 1.00 76.62 86 THR A CA 1
ATOM 606 C C . THR A 1 86 ? 9.597 -2.520 -17.086 1.00 76.62 86 THR A C 1
ATOM 608 O O . THR A 1 86 ? 9.987 -1.516 -17.688 1.00 76.62 86 THR A O 1
ATOM 611 N N . LEU A 1 87 ? 8.847 -2.445 -15.985 1.00 80.75 87 LEU A N 1
ATOM 612 C CA . LEU A 1 87 ? 8.428 -1.185 -15.361 1.00 80.75 87 LEU A CA 1
ATOM 613 C C . LEU A 1 87 ? 9.207 -0.909 -14.078 1.00 80.75 87 LEU A C 1
ATOM 615 O O . LEU A 1 87 ? 8.839 -1.410 -13.024 1.00 80.75 87 LEU A O 1
ATOM 619 N N . CYS A 1 88 ? 10.256 -0.090 -14.164 1.00 85.56 88 CYS A N 1
ATOM 620 C CA . CYS A 1 88 ? 11.150 0.153 -13.027 1.00 85.56 88 CYS A CA 1
ATOM 621 C C . CYS A 1 88 ? 10.661 1.213 -12.028 1.00 85.56 88 CYS A C 1
ATOM 623 O O . CYS A 1 88 ? 11.138 1.219 -10.900 1.00 85.56 88 CYS A O 1
ATOM 625 N N . ASP A 1 89 ? 9.752 2.101 -12.437 1.00 82.81 89 ASP A N 1
ATOM 626 C CA . ASP A 1 89 ? 9.059 3.044 -11.547 1.00 82.81 89 ASP A CA 1
ATOM 627 C C . ASP A 1 89 ? 7.702 2.429 -11.183 1.00 82.81 89 ASP A C 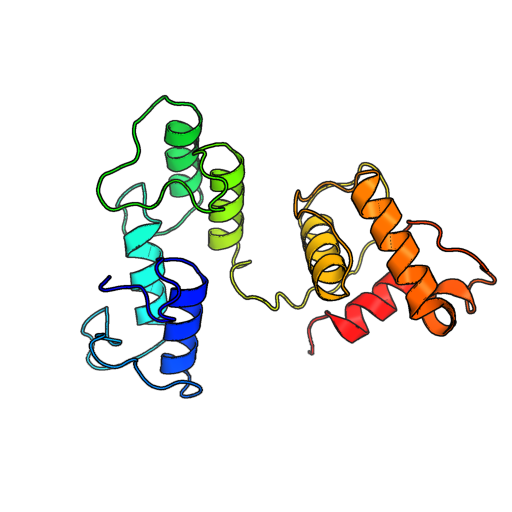1
ATOM 629 O O . ASP A 1 89 ? 6.720 2.545 -11.920 1.00 82.81 89 ASP A O 1
ATOM 633 N N . ILE A 1 90 ? 7.696 1.652 -10.104 1.00 80.06 90 ILE A N 1
ATOM 634 C CA . ILE A 1 90 ? 6.570 0.815 -9.685 1.00 80.06 90 ILE A CA 1
ATOM 635 C C . ILE A 1 90 ? 5.592 1.628 -8.844 1.00 80.06 90 ILE A C 1
ATOM 637 O O . ILE A 1 90 ? 4.384 1.414 -8.941 1.00 80.06 90 ILE A O 1
ATOM 641 N N . ASN A 1 91 ? 6.092 2.553 -8.021 1.00 67.94 91 ASN A N 1
ATOM 642 C CA . ASN A 1 91 ? 5.243 3.401 -7.182 1.00 67.94 91 ASN A CA 1
ATOM 643 C C . ASN A 1 91 ? 4.774 4.688 -7.895 1.00 67.94 91 ASN A C 1
ATOM 645 O O . ASN A 1 91 ? 3.942 5.405 -7.340 1.00 67.94 91 ASN A O 1
ATOM 649 N N . ARG A 1 92 ? 5.269 4.954 -9.114 1.00 73.62 92 ARG A N 1
ATOM 650 C CA . ARG A 1 92 ? 4.928 6.105 -9.968 1.00 73.62 92 ARG A CA 1
ATOM 651 C C . ARG A 1 92 ? 5.240 7.453 -9.340 1.00 73.62 92 ARG A C 1
ATOM 653 O O . ARG A 1 92 ? 4.547 8.440 -9.599 1.00 73.62 92 ARG A O 1
ATOM 660 N N . ASP A 1 93 ? 6.292 7.519 -8.535 1.00 70.31 93 ASP A N 1
ATOM 661 C CA . ASP A 1 93 ? 6.765 8.790 -7.987 1.00 70.31 93 ASP A CA 1
ATOM 662 C C . ASP A 1 93 ? 7.620 9.591 -8.998 1.00 70.31 93 ASP A C 1
ATOM 664 O O . ASP A 1 93 ? 8.048 10.719 -8.717 1.00 70.31 93 ASP A O 1
ATOM 668 N N . GLY A 1 94 ? 7.831 9.037 -10.200 1.00 79.75 94 GLY A N 1
ATOM 669 C CA . GLY A 1 94 ? 8.620 9.626 -11.276 1.00 79.75 94 GLY A CA 1
ATOM 670 C C . GLY A 1 94 ? 10.122 9.388 -11.126 1.00 79.75 94 GLY A C 1
ATOM 671 O O . GLY A 1 94 ? 10.909 9.969 -11.883 1.00 79.75 94 GLY A O 1
ATOM 672 N N . LYS A 1 95 ? 10.552 8.586 -10.146 1.00 83.06 95 LYS A N 1
ATOM 673 C CA . LYS A 1 95 ? 11.957 8.302 -9.855 1.00 83.06 95 LYS A CA 1
ATOM 674 C C . LYS A 1 95 ? 12.150 6.822 -9.568 1.00 83.06 95 LYS A C 1
ATOM 676 O O . LYS A 1 95 ? 11.732 6.328 -8.538 1.00 83.06 95 LYS A O 1
ATOM 681 N N . VAL A 1 96 ? 12.986 6.167 -10.367 1.00 88.50 96 VAL A N 1
ATOM 682 C CA . VAL A 1 96 ? 13.427 4.802 -10.056 1.00 88.50 96 VAL A CA 1
ATOM 683 C C . VAL A 1 96 ? 14.393 4.824 -8.866 1.00 88.50 96 VAL A C 1
ATOM 685 O O . VAL A 1 96 ? 15.533 5.276 -8.995 1.00 88.50 96 VAL A O 1
ATOM 688 N N . ASN A 1 97 ? 13.937 4.380 -7.697 1.00 86.81 97 ASN A N 1
ATOM 689 C CA . ASN A 1 97 ? 14.666 4.427 -6.436 1.00 86.81 97 ASN A CA 1
ATOM 690 C C . ASN A 1 97 ? 14.312 3.241 -5.511 1.00 86.81 97 ASN A C 1
ATOM 692 O O . ASN A 1 97 ? 13.626 2.294 -5.884 1.00 86.81 97 ASN A O 1
ATOM 696 N N . THR A 1 98 ? 14.831 3.232 -4.281 1.00 84.44 98 THR A N 1
ATOM 697 C CA . THR A 1 98 ? 14.605 2.121 -3.337 1.00 84.44 98 THR A CA 1
ATOM 698 C C . THR A 1 98 ? 13.132 1.924 -2.961 1.00 84.44 98 THR A C 1
ATOM 700 O O . THR A 1 98 ? 12.762 0.845 -2.503 1.00 84.44 98 THR A O 1
ATOM 703 N N . SER A 1 99 ? 12.282 2.931 -3.164 1.00 79.00 99 SER A N 1
ATOM 704 C CA . SER A 1 99 ? 10.835 2.839 -2.947 1.00 79.00 99 SER A CA 1
ATOM 705 C C . SER A 1 99 ? 10.160 1.894 -3.947 1.00 79.00 99 SER A C 1
ATOM 707 O O . SER A 1 99 ? 9.240 1.172 -3.562 1.00 79.00 99 SER A O 1
ATOM 709 N N . ASP A 1 100 ? 10.673 1.797 -5.176 1.00 81.38 100 ASP A N 1
ATOM 710 C CA . ASP A 1 100 ? 10.194 0.840 -6.183 1.00 81.38 100 ASP A CA 1
ATOM 711 C C . ASP A 1 100 ? 10.549 -0.594 -5.818 1.00 81.38 100 ASP A C 1
ATOM 713 O O . ASP A 1 100 ? 9.742 -1.508 -5.967 1.00 81.38 100 ASP A O 1
ATOM 717 N N . VAL A 1 101 ? 11.742 -0.788 -5.253 1.00 83.44 101 VAL A N 1
ATOM 718 C CA . VAL A 1 101 ? 12.180 -2.090 -4.736 1.00 83.44 101 VAL A CA 1
ATOM 719 C C . VAL A 1 101 ? 11.242 -2.561 -3.630 1.00 83.44 101 VAL A C 1
ATOM 721 O O . VAL A 1 101 ? 10.850 -3.726 -3.606 1.00 83.44 101 VAL A O 1
ATOM 724 N N . LEU A 1 102 ? 10.840 -1.655 -2.734 1.00 73.44 102 LEU A N 1
ATOM 725 C CA . LEU A 1 102 ? 9.865 -1.957 -1.687 1.00 73.44 102 LEU A CA 1
ATOM 726 C C . LEU A 1 102 ? 8.477 -2.245 -2.262 1.00 73.44 102 LEU A C 1
ATOM 728 O O . LEU A 1 102 ? 7.782 -3.122 -1.753 1.00 73.44 102 LEU A O 1
ATOM 732 N N . ALA A 1 103 ? 8.063 -1.532 -3.309 1.00 73.94 103 ALA A N 1
ATOM 733 C CA . ALA A 1 103 ? 6.803 -1.804 -3.989 1.00 73.94 103 ALA A CA 1
ATOM 734 C C . ALA A 1 103 ? 6.805 -3.209 -4.615 1.00 73.94 103 ALA A C 1
ATOM 736 O O . ALA A 1 103 ? 5.905 -3.995 -4.328 1.00 73.94 103 ALA A O 1
ATOM 737 N N . LEU A 1 104 ? 7.856 -3.585 -5.350 1.00 78.00 104 LEU A N 1
ATOM 738 C CA . LEU A 1 104 ? 8.006 -4.938 -5.895 1.00 78.00 104 LEU A CA 1
ATOM 739 C C . LEU A 1 104 ? 8.084 -6.007 -4.800 1.00 78.00 104 LEU A C 1
ATOM 741 O O . LEU A 1 104 ? 7.469 -7.064 -4.917 1.00 78.00 104 LEU A O 1
ATOM 745 N N . GLN A 1 105 ? 8.797 -5.728 -3.706 1.00 76.19 105 GLN A N 1
ATOM 746 C CA . GLN A 1 105 ? 8.904 -6.640 -2.568 1.00 76.19 105 GLN A CA 1
ATOM 747 C C . GLN A 1 105 ? 7.536 -6.921 -1.939 1.00 76.19 105 GLN A C 1
ATOM 749 O O . GLN A 1 105 ? 7.236 -8.073 -1.630 1.00 76.19 105 GLN A O 1
ATOM 754 N N . ARG A 1 106 ? 6.682 -5.899 -1.799 1.00 66.88 106 ARG A N 1
ATOM 755 C CA . ARG A 1 106 ? 5.283 -6.076 -1.377 1.00 66.88 106 ARG A CA 1
ATOM 756 C C . ARG A 1 106 ? 4.510 -6.928 -2.372 1.00 66.88 106 ARG A C 1
ATOM 758 O O . ARG A 1 106 ? 3.689 -7.746 -1.958 1.00 66.88 106 ARG A O 1
ATOM 765 N N . MET A 1 107 ? 4.799 -6.785 -3.667 1.00 65.44 107 MET A N 1
ATOM 766 C CA . MET A 1 107 ? 4.128 -7.600 -4.668 1.00 65.44 107 MET A CA 1
ATOM 767 C C . MET A 1 107 ? 4.470 -9.090 -4.555 1.00 65.44 107 MET A C 1
ATOM 769 O O . MET A 1 107 ? 3.581 -9.941 -4.569 1.00 65.44 107 MET A O 1
ATOM 773 N N . ILE A 1 108 ? 5.750 -9.402 -4.361 1.00 63.91 108 ILE A N 1
ATOM 774 C CA . ILE A 1 108 ? 6.255 -10.775 -4.215 1.00 63.91 108 ILE A CA 1
ATOM 775 C C . ILE A 1 108 ? 5.789 -11.421 -2.910 1.00 63.91 108 ILE A C 1
ATOM 777 O O . ILE A 1 108 ? 5.452 -12.602 -2.892 1.00 63.91 108 ILE A O 1
ATOM 781 N N . SER A 1 109 ? 5.730 -10.653 -1.821 1.00 56.88 109 SER A N 1
ATOM 782 C CA . SER A 1 109 ? 5.251 -11.133 -0.519 1.00 56.88 109 SER A CA 1
ATOM 783 C C . SER A 1 109 ? 3.733 -11.386 -0.475 1.00 56.88 109 SER A C 1
ATOM 785 O O . SER A 1 109 ? 3.205 -11.726 0.582 1.00 56.88 109 SER A O 1
ATOM 787 N N . GLY A 1 110 ? 3.011 -11.234 -1.595 1.00 51.00 110 GLY A N 1
ATOM 788 C CA . GLY A 1 110 ? 1.563 -11.451 -1.665 1.00 51.00 110 GLY A CA 1
ATOM 789 C C . GLY A 1 110 ? 0.733 -10.294 -1.103 1.00 51.00 110 GLY A C 1
ATOM 790 O O . GLY A 1 110 ? -0.464 -10.446 -0.878 1.00 51.00 110 GLY A O 1
ATOM 791 N N . THR A 1 111 ? 1.333 -9.119 -0.911 1.00 45.38 111 THR A N 1
ATOM 792 C CA . THR A 1 111 ? 0.669 -7.897 -0.428 1.00 45.38 111 THR A CA 1
ATOM 793 C C . THR A 1 111 ? 0.050 -7.077 -1.582 1.00 45.38 111 THR A C 1
ATOM 795 O O . THR A 1 111 ? -0.169 -5.880 -1.445 1.00 45.38 111 THR A O 1
ATOM 798 N N . VAL A 1 112 ? -0.232 -7.705 -2.739 1.00 42.94 112 VAL A N 1
ATOM 799 C CA . VAL A 1 112 ? -0.828 -7.073 -3.953 1.00 42.94 112 VAL A CA 1
ATOM 800 C C . VAL A 1 112 ? -2.349 -6.961 -3.900 1.00 42.94 112 VAL A C 1
ATOM 802 O O . VAL A 1 112 ? -2.967 -6.313 -4.744 1.00 42.94 112 VAL A O 1
ATOM 805 N N . LEU A 1 113 ? -3.002 -7.592 -2.933 1.00 44.69 113 LEU A N 1
ATOM 806 C CA . LEU A 1 113 ? -4.451 -7.516 -2.847 1.00 44.69 113 LEU A CA 1
ATOM 807 C C . LEU A 1 113 ? -4.818 -6.295 -2.011 1.00 44.69 113 LEU A C 1
ATOM 809 O O . LEU A 1 113 ? -4.533 -6.255 -0.819 1.00 44.69 113 LEU A O 1
ATOM 813 N N . GLY A 1 114 ? -5.495 -5.328 -2.635 1.00 45.59 114 GLY A N 1
ATOM 814 C CA . GLY A 1 114 ? -6.131 -4.149 -2.025 1.00 45.59 114 GLY A CA 1
ATOM 815 C C . GLY A 1 114 ? -7.250 -4.459 -1.017 1.00 45.59 114 GLY A C 1
ATOM 816 O O . GLY A 1 114 ? -8.221 -3.723 -0.903 1.00 45.59 114 GLY A O 1
ATOM 817 N N . ALA A 1 115 ? -7.116 -5.563 -0.300 1.00 47.50 115 ALA A N 1
ATOM 818 C CA . ALA A 1 115 ? -7.642 -5.834 1.018 1.00 47.50 115 ALA A CA 1
ATOM 819 C C . ALA A 1 115 ? -6.765 -6.972 1.556 1.00 47.50 115 ALA A C 1
ATOM 821 O O . ALA A 1 115 ? -7.184 -8.132 1.584 1.00 47.50 115 ALA A O 1
ATOM 822 N N . SER A 1 116 ? -5.518 -6.673 1.943 1.00 53.81 116 SER A N 1
ATOM 823 C CA . SER A 1 116 ? -4.836 -7.551 2.883 1.00 53.81 116 SER A CA 1
ATOM 824 C C . SER A 1 116 ? -5.609 -7.381 4.170 1.00 53.81 116 SER A C 1
ATOM 826 O O . SER A 1 116 ? -5.391 -6.457 4.955 1.00 53.81 116 SER A O 1
ATOM 828 N N . CYS A 1 117 ? -6.593 -8.239 4.342 1.00 67.44 117 CYS A N 1
ATOM 829 C CA . CYS A 1 117 ? -7.131 -8.423 5.650 1.00 67.44 117 CYS A CA 1
ATOM 830 C C . CYS A 1 117 ? -5.924 -8.760 6.546 1.00 67.44 117 CYS A C 1
ATOM 832 O O . CYS A 1 117 ? -5.075 -9.582 6.192 1.00 67.44 117 CYS A O 1
ATOM 834 N N . HIS A 1 118 ? -5.736 -8.010 7.623 1.00 82.62 118 HIS A N 1
ATOM 835 C CA . HIS A 1 118 ? -4.570 -8.170 8.483 1.00 82.62 118 HIS A CA 1
ATOM 836 C C . HIS A 1 118 ? -5.052 -8.274 9.915 1.00 82.62 118 HIS A C 1
ATOM 838 O O . HIS A 1 118 ? -5.715 -7.380 10.437 1.00 82.62 118 HIS A O 1
ATOM 844 N N . THR A 1 119 ? -4.738 -9.394 10.559 1.00 89.06 119 THR A N 1
ATOM 845 C CA . THR A 1 119 ? -5.084 -9.590 11.961 1.00 89.06 119 THR A CA 1
ATOM 846 C C . THR A 1 119 ? -3.967 -9.037 12.835 1.00 89.06 119 THR A C 1
ATOM 848 O O . THR A 1 119 ? -2.959 -9.697 13.082 1.00 89.06 119 THR A O 1
ATOM 851 N N . PHE A 1 120 ? -4.174 -7.837 13.366 1.00 92.75 120 PHE A N 1
ATOM 852 C CA . PHE A 1 120 ? -3.277 -7.204 14.321 1.00 92.75 120 PHE A CA 1
ATOM 853 C C . PHE A 1 120 ? -3.284 -7.984 15.643 1.00 92.75 120 PHE A C 1
ATOM 855 O O . PHE A 1 120 ? -4.218 -7.885 16.449 1.00 92.75 120 PHE A O 1
ATOM 862 N N . THR A 1 121 ? -2.221 -8.746 15.902 1.00 93.81 121 THR A N 1
ATOM 863 C CA . THR A 1 121 ? -2.070 -9.550 17.131 1.00 93.81 121 THR A CA 1
ATOM 864 C C . THR A 1 121 ? -1.150 -8.898 18.163 1.00 93.81 121 THR A C 1
ATOM 866 O O . THR A 1 121 ? -1.354 -9.077 19.367 1.00 93.81 121 THR A O 1
ATOM 869 N N . ARG A 1 122 ? -0.190 -8.073 17.724 1.00 94.69 122 ARG A N 1
ATOM 870 C CA . ARG A 1 122 ? 0.807 -7.415 18.586 1.00 94.69 122 ARG A CA 1
ATOM 871 C C . ARG A 1 122 ? 0.583 -5.913 18.720 1.00 94.69 122 ARG A C 1
ATOM 873 O O . ARG A 1 122 ? 0.146 -5.259 17.781 1.00 94.69 122 ARG A O 1
ATOM 880 N N . ASN A 1 123 ? 0.926 -5.356 19.882 1.00 97.19 123 ASN A N 1
ATOM 881 C CA . ASN A 1 123 ? 0.895 -3.907 20.091 1.00 97.19 123 ASN A CA 1
ATOM 882 C C . ASN A 1 123 ? 1.888 -3.190 19.154 1.00 97.19 123 ASN A C 1
ATOM 884 O O . ASN A 1 123 ? 2.994 -3.698 18.950 1.00 97.19 123 ASN A O 1
ATOM 888 N N . LEU A 1 124 ? 1.524 -2.002 18.658 1.00 97.44 124 LEU A N 1
ATOM 889 C CA . LEU A 1 124 ? 2.387 -1.159 17.816 1.00 97.44 124 LEU A CA 1
ATOM 890 C C . LEU A 1 124 ? 2.580 0.233 18.436 1.00 97.44 124 LEU A C 1
ATOM 892 O O . LEU A 1 124 ? 1.666 0.782 19.053 1.00 97.44 124 LEU A O 1
ATOM 896 N N . ALA A 1 125 ? 3.776 0.797 18.282 1.00 96.00 125 ALA A N 1
ATOM 897 C CA . ALA A 1 125 ? 4.197 2.060 18.876 1.00 96.00 125 ALA A CA 1
ATOM 898 C C . ALA A 1 125 ? 5.286 2.731 18.029 1.00 96.00 125 ALA A C 1
ATOM 900 O O . ALA A 1 125 ? 5.850 2.117 17.123 1.00 96.00 125 ALA A O 1
ATOM 901 N N . LEU A 1 126 ? 5.614 3.978 18.379 1.00 95.06 126 LEU A N 1
ATOM 902 C CA . LEU A 1 126 ? 6.715 4.732 17.780 1.00 95.06 126 LEU A CA 1
ATOM 903 C C . LEU A 1 126 ? 8.015 3.919 17.704 1.00 95.06 126 LEU A C 1
ATOM 905 O O . LEU A 1 126 ? 8.349 3.167 18.619 1.00 95.06 126 LEU A O 1
ATOM 909 N N . HIS A 1 12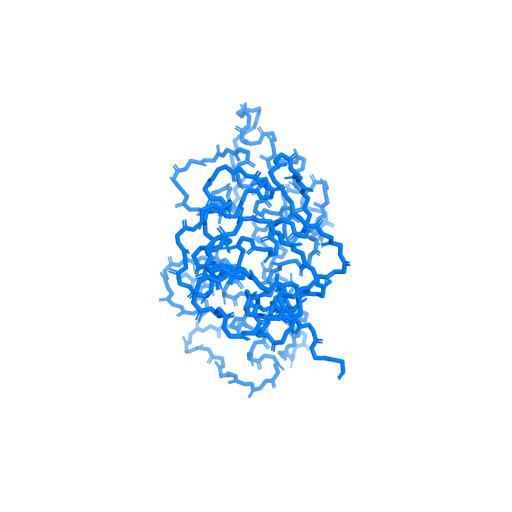7 ? 8.756 4.136 16.617 1.00 91.56 127 HIS A N 1
ATOM 910 C CA . HIS A 1 127 ? 10.034 3.492 16.286 1.00 91.56 127 HIS A CA 1
ATOM 911 C C . HIS A 1 127 ? 9.958 2.002 15.934 1.00 91.56 127 HIS A C 1
ATOM 913 O O . HIS A 1 127 ? 10.993 1.380 15.703 1.00 91.56 127 HIS A O 1
ATOM 919 N N . MET A 1 128 ? 8.761 1.419 15.862 1.00 90.38 128 MET A N 1
ATOM 920 C CA . MET A 1 128 ? 8.587 0.054 15.367 1.00 90.38 128 MET A CA 1
ATOM 921 C C . MET A 1 128 ? 8.562 0.023 13.839 1.00 90.38 128 MET A C 1
ATOM 923 O O . MET A 1 128 ? 8.113 0.974 13.204 1.00 90.38 128 MET A O 1
ATOM 927 N N . SER A 1 129 ? 8.975 -1.102 13.261 1.00 82.12 129 SER A N 1
ATOM 928 C CA . SER A 1 129 ? 8.911 -1.339 11.816 1.00 82.12 129 SER A CA 1
ATOM 929 C C . SER A 1 129 ? 8.361 -2.729 11.496 1.00 82.12 129 SER A C 1
ATOM 931 O O . SER A 1 129 ? 8.233 -3.574 12.389 1.00 82.12 129 SER A O 1
ATOM 933 N N . GLY A 1 130 ? 8.073 -2.970 10.219 1.00 76.69 130 GLY A N 1
ATOM 934 C CA . GLY A 1 130 ? 7.722 -4.281 9.667 1.00 76.69 130 GLY A CA 1
ATOM 935 C C . GLY A 1 130 ? 6.284 -4.364 9.167 1.00 76.69 130 GLY A C 1
ATOM 936 O O . GLY A 1 130 ? 5.566 -3.365 9.129 1.00 76.69 130 GLY A O 1
ATOM 937 N N . ASP A 1 131 ? 5.865 -5.573 8.809 1.00 79.62 131 ASP A N 1
ATOM 938 C CA . ASP A 1 131 ? 4.634 -5.799 8.045 1.00 79.62 131 ASP A CA 1
ATOM 939 C C . ASP A 1 131 ? 3.364 -5.348 8.780 1.00 79.62 131 ASP A C 1
ATOM 941 O O . ASP A 1 131 ? 2.498 -4.737 8.165 1.00 79.62 131 ASP A O 1
ATOM 945 N N . ASP A 1 132 ? 3.265 -5.525 10.105 1.00 85.38 132 ASP A N 1
ATOM 946 C CA . ASP A 1 132 ? 2.106 -5.007 10.857 1.00 85.38 132 ASP A CA 1
ATOM 947 C C . ASP A 1 132 ? 2.051 -3.470 10.868 1.00 85.38 132 ASP A C 1
ATOM 949 O O . ASP A 1 132 ? 0.981 -2.884 11.003 1.00 85.38 132 ASP A O 1
ATOM 953 N N . VAL A 1 133 ? 3.199 -2.791 10.752 1.00 91.44 133 VAL A N 1
ATOM 954 C CA . VAL A 1 133 ? 3.231 -1.324 10.658 1.00 91.44 133 VAL A CA 1
ATOM 955 C C . VAL A 1 133 ? 2.806 -0.879 9.265 1.00 91.44 133 VAL A C 1
ATOM 957 O O . VAL A 1 133 ? 2.046 0.077 9.155 1.00 91.44 133 VAL A O 1
ATOM 960 N N . ALA A 1 134 ? 3.241 -1.585 8.220 1.00 82.62 134 ALA A N 1
ATOM 961 C CA . ALA A 1 134 ? 2.767 -1.349 6.860 1.00 82.62 134 ALA A CA 1
ATOM 962 C C . ALA A 1 134 ? 1.242 -1.541 6.772 1.00 8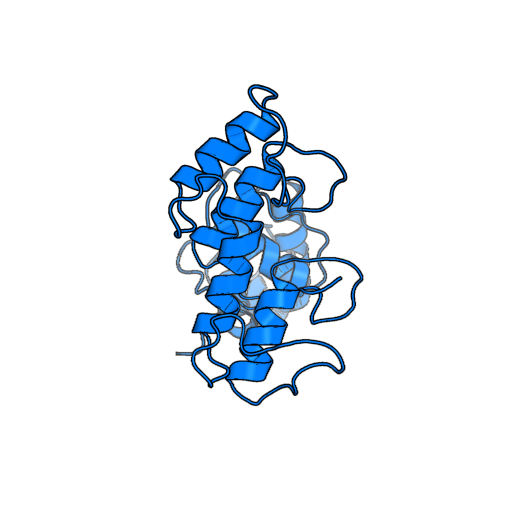2.62 134 ALA A C 1
ATOM 964 O O . ALA A 1 134 ? 0.537 -0.634 6.337 1.00 82.62 134 ALA A O 1
ATOM 965 N N . ALA A 1 135 ? 0.725 -2.650 7.310 1.00 85.75 135 ALA A N 1
ATOM 966 C CA . ALA A 1 135 ? -0.709 -2.927 7.358 1.00 85.75 135 ALA A CA 1
ATOM 967 C C . ALA A 1 135 ? -1.489 -1.884 8.176 1.00 85.75 135 ALA A C 1
ATOM 969 O O . ALA A 1 135 ? -2.602 -1.507 7.814 1.00 85.75 135 ALA A O 1
ATOM 970 N N . LEU A 1 136 ? -0.911 -1.378 9.274 1.00 93.75 136 LEU A N 1
ATOM 971 C CA . LEU A 1 136 ? -1.496 -0.269 10.027 1.00 93.75 136 LEU A CA 1
ATOM 972 C C . LEU A 1 136 ? -1.595 0.993 9.162 1.00 93.75 136 LEU A C 1
ATOM 974 O O . LEU A 1 136 ? -2.627 1.652 9.178 1.00 93.75 136 LEU A O 1
ATOM 978 N N . GLN A 1 137 ? -0.536 1.347 8.435 1.00 93.44 137 GLN A N 1
ATOM 979 C CA . GLN A 1 137 ? -0.514 2.541 7.585 1.00 93.44 137 GLN A CA 1
ATOM 980 C C . GLN A 1 137 ? -1.536 2.443 6.448 1.00 93.44 137 GLN A C 1
ATOM 982 O O . GLN A 1 137 ? -2.219 3.430 6.172 1.00 93.44 137 GLN A O 1
ATOM 987 N N . ASP A 1 138 ? -1.718 1.256 5.868 1.00 84.31 138 ASP A N 1
ATOM 988 C CA . ASP A 1 138 ? -2.768 1.000 4.877 1.00 84.31 138 ASP A CA 1
ATOM 989 C C . ASP A 1 138 ? -4.168 1.148 5.484 1.00 84.31 138 ASP A C 1
ATOM 991 O O . ASP A 1 138 ? -4.997 1.878 4.945 1.00 84.31 138 ASP A O 1
ATOM 995 N N . ALA A 1 139 ? -4.418 0.530 6.644 1.00 90.25 139 ALA A N 1
ATOM 996 C CA . ALA A 1 139 ? -5.704 0.617 7.335 1.00 90.25 139 ALA A CA 1
ATOM 997 C C . ALA A 1 139 ? -6.057 2.060 7.739 1.00 90.25 139 ALA A C 1
ATOM 999 O O . ALA A 1 139 ? -7.203 2.482 7.604 1.00 90.25 139 ALA A O 1
ATOM 1000 N N . LEU A 1 140 ? -5.076 2.836 8.212 1.00 90.69 140 LEU A N 1
ATOM 1001 C CA . LEU A 1 140 ? -5.257 4.253 8.540 1.00 90.69 140 LEU A CA 1
ATOM 1002 C C . LEU A 1 140 ? -5.564 5.078 7.285 1.00 90.69 140 LEU A C 1
ATOM 1004 O O . LEU A 1 140 ? -6.475 5.901 7.306 1.00 90.69 140 LEU A O 1
ATOM 1008 N N . THR A 1 141 ? -4.863 4.810 6.183 1.00 86.94 141 THR A N 1
ATOM 1009 C CA . THR A 1 141 ? -5.121 5.468 4.895 1.00 86.94 141 THR A CA 1
ATOM 1010 C C . THR A 1 141 ? -6.519 5.165 4.378 1.00 86.94 141 THR A C 1
ATOM 1012 O O . THR A 1 141 ? -7.248 6.068 3.969 1.00 86.94 141 THR A O 1
ATOM 1015 N N . GLN A 1 142 ? -6.938 3.905 4.472 1.00 84.62 142 GLN A N 1
ATOM 1016 C CA . GLN A 1 142 ? -8.283 3.474 4.113 1.00 84.62 142 GLN A CA 1
ATOM 1017 C C . GLN A 1 142 ? -9.361 4.109 5.007 1.00 84.62 142 GLN A C 1
ATOM 1019 O O . GLN A 1 142 ? -10.457 4.403 4.531 1.00 84.62 142 GLN A O 1
ATOM 1024 N N . ASP A 1 143 ? -9.049 4.374 6.278 1.00 86.75 143 ASP A N 1
ATOM 1025 C CA . ASP A 1 143 ? -9.941 5.068 7.211 1.00 86.75 143 ASP A CA 1
ATOM 1026 C C . ASP A 1 143 ? -10.039 6.589 6.959 1.00 86.75 143 ASP A C 1
ATOM 1028 O O . ASP A 1 143 ? -10.897 7.261 7.544 1.00 86.75 143 ASP A O 1
ATOM 1032 N N . GLY A 1 144 ? -9.209 7.122 6.055 1.00 84.88 144 GLY A N 1
ATOM 1033 C CA . GLY A 1 144 ? -9.193 8.525 5.638 1.00 84.88 144 GLY A CA 1
ATOM 1034 C C . GLY A 1 144 ? -8.040 9.354 6.207 1.00 84.88 144 GLY A C 1
ATOM 1035 O O . GLY A 1 144 ? -8.039 10.573 6.034 1.00 84.88 144 GLY A O 1
ATOM 1036 N N . GLU A 1 145 ? -7.066 8.732 6.872 1.00 89.81 145 GLU A N 1
ATOM 1037 C CA . GLU A 1 145 ? -5.877 9.418 7.380 1.00 89.81 145 GLU A CA 1
ATOM 1038 C C . GLU A 1 145 ? -4.803 9.562 6.292 1.00 89.81 145 GLU A C 1
ATOM 1040 O O . GLU A 1 145 ? -4.579 8.667 5.486 1.00 89.81 145 GLU A O 1
ATOM 1045 N N . ALA A 1 146 ? -4.073 10.674 6.272 1.00 84.88 146 ALA A N 1
ATOM 1046 C CA . ALA A 1 146 ? -2.981 10.863 5.316 1.00 84.88 146 ALA A CA 1
ATOM 1047 C C . ALA A 1 146 ? -1.678 10.243 5.851 1.00 84.88 146 ALA A C 1
ATOM 1049 O O . ALA A 1 146 ? -0.929 10.897 6.582 1.00 84.88 146 ALA A O 1
ATOM 1050 N N . VAL A 1 147 ? -1.403 8.981 5.501 1.00 87.00 147 VAL A N 1
ATOM 1051 C CA . VAL A 1 147 ? -0.187 8.265 5.919 1.00 87.00 147 VAL A CA 1
ATOM 1052 C C . VAL A 1 147 ? 0.460 7.557 4.735 1.00 87.00 147 VAL A C 1
ATOM 1054 O O . VAL A 1 147 ? -0.202 6.882 3.961 1.00 87.00 147 VAL A O 1
ATOM 1057 N N . GLU A 1 148 ? 1.780 7.668 4.609 1.00 79.44 148 GLU A N 1
ATOM 1058 C CA . GLU A 1 148 ? 2.529 6.871 3.638 1.00 79.44 148 GLU A CA 1
ATOM 1059 C C . GLU A 1 148 ? 2.859 5.491 4.216 1.00 79.44 148 GLU A C 1
ATOM 1061 O O . GLU A 1 148 ? 3.383 5.378 5.333 1.00 79.44 148 GLU A O 1
ATOM 1066 N N . ASN A 1 149 ? 2.611 4.436 3.437 1.00 82.12 149 ASN A N 1
ATOM 1067 C CA . ASN A 1 149 ? 3.041 3.086 3.783 1.00 82.12 149 ASN A CA 1
AT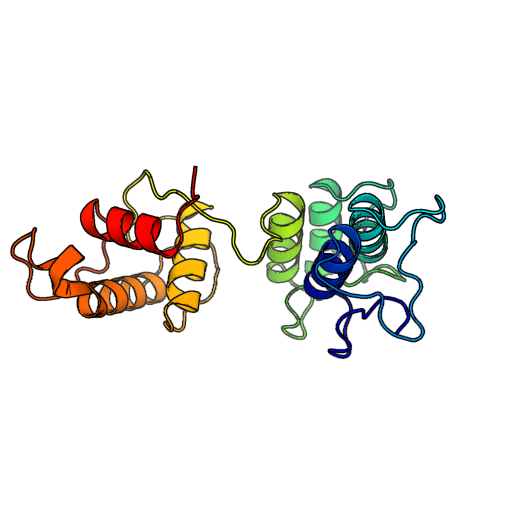OM 1068 C C . ASN A 1 149 ? 4.560 2.960 3.595 1.00 82.12 149 ASN A C 1
ATOM 1070 O O . ASN A 1 149 ? 5.081 2.642 2.523 1.00 82.12 149 ASN A O 1
ATOM 1074 N N . THR A 1 150 ? 5.282 3.203 4.679 1.00 82.06 150 THR A N 1
ATOM 1075 C CA . THR A 1 150 ? 6.744 3.100 4.767 1.00 82.06 150 THR A CA 1
ATOM 1076 C C . THR A 1 150 ? 7.186 1.851 5.524 1.00 82.06 150 THR A C 1
ATOM 1078 O O . THR A 1 150 ? 8.368 1.520 5.531 1.00 82.06 150 THR A O 1
ATOM 1081 N N . GLY A 1 151 ? 6.258 1.173 6.207 1.00 80.00 151 GLY A N 1
ATOM 1082 C CA . GLY A 1 151 ? 6.566 0.104 7.150 1.00 80.00 151 GLY A CA 1
ATOM 1083 C C . GLY A 1 151 ? 7.280 0.592 8.414 1.00 80.00 151 GLY A C 1
ATOM 1084 O O . GLY A 1 151 ? 7.775 -0.242 9.168 1.00 80.00 151 GLY A O 1
ATOM 1085 N N . TYR A 1 152 ? 7.348 1.909 8.660 1.00 88.06 152 TYR A N 1
ATOM 1086 C CA . TYR A 1 152 ? 7.967 2.520 9.841 1.00 88.06 152 TYR A CA 1
ATOM 1087 C C . TYR A 1 152 ? 6.969 3.365 10.636 1.00 88.06 152 TYR A C 1
ATOM 1089 O O . TYR A 1 152 ? 6.297 4.259 10.118 1.00 88.06 152 TYR A O 1
ATOM 1097 N N . PHE A 1 153 ? 6.899 3.118 11.941 1.00 94.06 153 PHE A N 1
ATOM 1098 C CA . PHE A 1 153 ? 5.984 3.788 12.848 1.00 94.06 153 PHE A CA 1
ATOM 1099 C C . PHE A 1 153 ? 6.635 5.081 13.341 1.00 94.06 153 PHE A C 1
ATOM 1101 O O . PHE A 1 153 ? 7.190 5.165 14.439 1.00 94.06 153 PHE A O 1
ATOM 1108 N N . GLY A 1 154 ? 6.571 6.106 12.495 1.00 94.44 154 GLY A N 1
ATOM 1109 C CA . GLY A 1 154 ? 7.055 7.445 12.801 1.00 94.44 154 GLY A CA 1
ATOM 1110 C C . GLY A 1 154 ? 6.005 8.354 13.457 1.00 94.44 154 GLY A C 1
ATOM 1111 O O . GLY A 1 154 ? 4.881 7.933 13.748 1.00 94.44 154 GLY A O 1
ATOM 1112 N N . PRO A 1 155 ? 6.350 9.639 13.657 1.00 96.12 155 PRO A N 1
ATOM 1113 C CA . PRO A 1 155 ? 5.431 10.642 14.196 1.00 96.12 155 PRO A CA 1
ATOM 1114 C C . PRO A 1 155 ? 4.134 10.794 13.390 1.00 96.12 155 PRO A C 1
ATOM 1116 O O . PRO A 1 155 ? 3.078 10.973 13.989 1.00 96.12 155 PRO A O 1
ATOM 1119 N N . ILE A 1 156 ? 4.196 10.666 12.058 1.00 94.44 156 ILE A N 1
ATOM 1120 C CA . ILE A 1 156 ? 3.023 10.745 11.170 1.00 94.44 156 ILE A CA 1
ATOM 1121 C C . ILE A 1 156 ? 2.063 9.580 11.447 1.00 94.44 156 ILE A C 1
ATOM 1123 O O . ILE A 1 156 ? 0.889 9.806 11.727 1.00 94.44 156 ILE A O 1
ATOM 1127 N N . THR A 1 157 ? 2.572 8.343 11.488 1.00 96.62 157 THR A N 1
ATOM 1128 C CA . THR A 1 157 ? 1.779 7.148 11.826 1.00 96.62 157 THR A CA 1
ATOM 1129 C C . THR A 1 157 ? 1.164 7.249 13.226 1.00 96.62 157 THR A C 1
ATOM 1131 O O . THR A 1 157 ? 0.020 6.858 13.430 1.00 96.62 157 THR A O 1
ATOM 1134 N N . SER A 1 158 ? 1.891 7.819 14.193 1.00 97.75 158 SER A N 1
ATOM 1135 C CA . SER A 1 158 ? 1.383 8.054 15.555 1.00 97.75 158 SER A CA 1
ATOM 1136 C C . SER A 1 158 ? 0.242 9.065 15.596 1.00 97.75 158 SER A C 1
ATOM 1138 O O . SER A 1 158 ? -0.768 8.832 16.263 1.00 97.75 158 SER A O 1
ATOM 1140 N N . ALA A 1 159 ? 0.370 10.166 14.854 1.00 97.38 159 ALA A N 1
ATOM 1141 C CA . ALA A 1 159 ? -0.679 11.170 14.743 1.00 97.38 159 ALA A CA 1
ATOM 1142 C C . ALA A 1 159 ? -1.945 10.598 14.083 1.00 97.38 159 ALA A C 1
ATOM 1144 O O . ALA A 1 159 ? -3.040 10.794 14.604 1.00 97.38 159 ALA A O 1
ATOM 1145 N N . ALA A 1 160 ? -1.796 9.819 13.012 1.00 96.94 160 ALA A N 1
ATOM 1146 C CA . ALA A 1 160 ? -2.918 9.151 12.358 1.00 96.94 160 ALA A CA 1
ATOM 1147 C C . ALA A 1 160 ? -3.567 8.080 13.250 1.00 96.94 160 ALA A C 1
ATOM 1149 O O . ALA A 1 160 ? -4.787 8.017 13.370 1.00 96.94 160 ALA A O 1
ATOM 1150 N N . ALA A 1 161 ? -2.770 7.284 13.974 1.00 97.69 161 ALA A N 1
ATOM 1151 C CA . ALA A 1 161 ? -3.300 6.342 14.958 1.00 97.69 161 ALA A CA 1
ATOM 1152 C C . ALA A 1 161 ? -4.082 7.061 16.069 1.00 97.69 161 ALA A C 1
ATOM 1154 O O . ALA A 1 161 ? -5.092 6.548 16.548 1.00 97.69 161 ALA A O 1
ATOM 1155 N N . LYS A 1 162 ? -3.639 8.255 16.479 1.00 98.19 162 LYS A N 1
ATOM 1156 C CA . LYS A 1 162 ? -4.361 9.103 17.431 1.00 98.19 162 LYS A CA 1
ATOM 1157 C C . LYS A 1 162 ? -5.698 9.588 16.861 1.00 98.19 162 LYS A C 1
ATOM 1159 O O . LYS A 1 162 ? -6.704 9.458 17.552 1.00 98.19 162 LYS A O 1
ATOM 1164 N N . ALA A 1 163 ? -5.721 10.080 15.626 1.00 97.38 163 ALA A N 1
ATOM 1165 C CA . ALA A 1 163 ? -6.948 10.519 14.961 1.00 97.38 163 ALA A CA 1
ATOM 1166 C C . ALA A 1 163 ? -7.959 9.368 14.806 1.00 97.38 163 ALA A C 1
ATOM 1168 O O . ALA A 1 163 ? -9.114 9.502 15.212 1.00 97.38 163 ALA A O 1
ATOM 1169 N N . PHE A 1 164 ? -7.499 8.189 14.378 1.00 97.81 164 PHE A N 1
ATOM 1170 C CA . PHE A 1 164 ? -8.307 6.967 14.339 1.00 97.81 164 PHE A CA 1
ATOM 1171 C C . PHE A 1 164 ? -8.921 6.629 15.709 1.00 97.81 164 PHE A C 1
ATOM 1173 O O . PHE A 1 164 ? -10.111 6.336 15.825 1.00 97.81 164 PHE A O 1
ATOM 1180 N N . GLN A 1 165 ? -8.129 6.694 16.782 1.00 98.44 165 GLN A N 1
ATOM 1181 C CA . GLN A 1 165 ? -8.612 6.424 18.141 1.00 98.44 165 GLN A CA 1
ATOM 1182 C C . GLN A 1 165 ? -9.683 7.419 18.593 1.00 98.44 165 GLN A C 1
ATOM 1184 O O . GLN A 1 165 ? -10.640 7.025 19.255 1.00 98.44 165 GLN A O 1
ATOM 1189 N N . GLU A 1 166 ? -9.527 8.694 18.245 1.00 97.69 166 GLU A N 1
ATOM 1190 C CA . GLU A 1 166 ? -10.495 9.745 18.562 1.00 97.69 166 GLU A CA 1
ATOM 1191 C C . GLU A 1 166 ? -11.784 9.589 17.741 1.00 97.69 166 GLU A C 1
ATOM 1193 O O . GLU A 1 166 ? -12.878 9.752 18.283 1.00 97.69 166 GLU A O 1
ATOM 1198 N N . LYS A 1 167 ? -11.683 9.166 16.476 1.00 97.56 167 LYS A N 1
ATOM 1199 C CA . LYS A 1 167 ? -12.831 8.842 15.616 1.00 97.56 167 LYS A CA 1
ATOM 1200 C C . LYS A 1 167 ? -13.668 7.681 16.164 1.00 97.56 167 LYS A C 1
ATOM 1202 O O . LYS A 1 167 ? -14.895 7.745 16.136 1.00 97.56 167 LYS A O 1
ATOM 1207 N N . TYR A 1 168 ? -13.023 6.652 16.717 1.00 97.19 168 TYR A N 1
ATOM 1208 C CA . TYR A 1 168 ? -13.678 5.480 17.320 1.00 97.19 168 TYR A CA 1
ATOM 1209 C C . TYR A 1 168 ? -13.632 5.495 18.860 1.00 97.19 168 TYR A C 1
ATOM 1211 O O . TYR A 1 168 ? -13.519 4.448 19.506 1.00 97.19 168 TYR A O 1
ATOM 1219 N N . ALA A 1 169 ? -13.720 6.684 19.470 1.00 96.88 169 ALA A N 1
ATOM 1220 C CA . ALA A 1 169 ? -13.483 6.886 20.901 1.00 96.88 169 ALA A CA 1
ATOM 1221 C C . ALA A 1 169 ? -14.334 5.996 21.822 1.00 96.88 169 ALA A C 1
ATOM 1223 O O . ALA A 1 169 ? -13.820 5.496 22.823 1.00 96.88 169 ALA A O 1
ATOM 1224 N N . SER A 1 170 ? -15.603 5.752 21.487 1.00 96.00 170 SER A N 1
ATOM 1225 C CA . SER A 1 170 ? -16.512 4.917 22.288 1.00 96.00 170 SER A CA 1
ATOM 1226 C C . SER A 1 170 ? -16.046 3.464 22.425 1.00 96.00 170 SER A C 1
ATOM 1228 O O . SER A 1 170 ? -16.301 2.828 23.445 1.00 96.00 170 SER A O 1
ATOM 1230 N N . GLU A 1 171 ? -15.352 2.939 21.415 1.00 95.69 171 GLU A N 1
ATOM 1231 C CA . GLU A 1 171 ? -14.897 1.546 21.352 1.00 95.69 171 GLU A CA 1
ATOM 1232 C C . GLU A 1 171 ? -13.418 1.408 21.734 1.00 95.69 171 GLU A C 1
ATOM 1234 O O . GLU A 1 171 ? -12.991 0.362 22.226 1.00 95.69 171 GLU A O 1
ATOM 1239 N N . VAL A 1 172 ? -12.626 2.467 21.535 1.00 97.19 172 VAL A N 1
ATOM 1240 C CA . VAL A 1 172 ? -11.172 2.431 21.733 1.00 97.19 172 VAL A CA 1
ATOM 1241 C C . VAL A 1 172 ? -10.728 3.140 23.014 1.00 97.19 172 VAL A C 1
ATOM 1243 O O . VAL A 1 172 ? -9.901 2.605 23.756 1.00 97.19 172 VAL A O 1
ATOM 1246 N N . LEU A 1 173 ? -11.277 4.320 23.309 1.00 96.12 173 LEU A N 1
ATOM 1247 C CA . LEU A 1 173 ? -10.827 5.183 24.406 1.00 96.12 173 LEU A CA 1
ATOM 1248 C C . LEU A 1 173 ? -11.663 5.007 25.677 1.00 96.12 173 LEU A C 1
ATOM 1250 O O . LEU A 1 173 ? -11.102 4.773 26.750 1.00 96.12 173 LEU A O 1
ATOM 1254 N N . THR A 1 174 ? -12.993 5.053 25.562 1.00 94.12 174 THR A N 1
ATOM 1255 C CA . THR A 1 174 ? -13.920 4.957 26.702 1.00 94.12 174 THR A CA 1
ATOM 1256 C C . THR A 1 174 ? -13.717 3.692 27.547 1.00 94.12 174 THR A C 1
ATOM 1258 O O . THR A 1 174 ? -13.650 3.830 28.769 1.00 94.12 174 THR A O 1
ATOM 1261 N N . PRO A 1 175 ? -13.515 2.483 26.974 1.00 94.19 175 PRO A N 1
ATOM 1262 C CA . PRO A 1 175 ? -13.275 1.275 27.773 1.00 94.19 175 PRO A CA 1
ATOM 1263 C C . PRO A 1 175 ? -11.987 1.325 28.605 1.00 94.19 175 PRO A C 1
ATOM 1265 O O . PRO A 1 175 ? -11.846 0.584 29.573 1.00 94.19 175 PRO A O 1
ATOM 1268 N N . ASN A 1 176 ? -11.053 2.205 28.237 1.00 92.12 176 ASN A N 1
ATOM 1269 C CA . ASN A 1 176 ? -9.773 2.397 28.911 1.00 92.12 176 ASN A CA 1
ATOM 1270 C C . ASN A 1 176 ? -9.746 3.669 29.782 1.00 92.12 176 ASN A C 1
ATOM 1272 O O . ASN A 1 176 ? -8.682 4.037 30.274 1.00 92.12 176 ASN A O 1
ATOM 1276 N N . ASN A 1 177 ? -10.888 4.344 29.980 1.00 95.19 177 ASN A N 1
ATOM 1277 C CA . ASN A 1 177 ? -10.995 5.635 30.678 1.00 95.19 177 ASN A CA 1
ATOM 1278 C C . ASN A 1 177 ? -10.106 6.744 30.079 1.00 95.19 177 ASN A C 1
ATOM 1280 O O . ASN A 1 177 ? -9.603 7.607 30.798 1.00 95.19 177 ASN A O 1
ATOM 1284 N N . LEU A 1 178 ? -9.903 6.723 28.759 1.00 94.38 178 LEU A N 1
ATOM 1285 C CA . LEU A 1 178 ? -9.156 7.748 28.031 1.00 94.38 178 LEU A CA 1
ATOM 1286 C C . LEU A 1 178 ? -10.113 8.739 27.361 1.00 94.38 178 LEU A C 1
ATOM 1288 O O . LEU A 1 178 ? -11.181 8.361 26.883 1.00 94.38 178 LEU A O 1
ATOM 1292 N N . THR A 1 179 ? -9.707 10.007 27.293 1.00 94.12 179 THR A N 1
ATOM 1293 C CA . THR A 1 179 ? -10.459 11.080 26.613 1.00 94.12 179 THR A CA 1
ATOM 1294 C C . THR A 1 179 ? -9.780 11.580 25.340 1.00 94.12 179 THR A C 1
ATOM 1296 O O . THR A 1 179 ? -10.407 12.281 24.553 1.00 94.12 179 THR A O 1
ATOM 1299 N N . HIS A 1 180 ? -8.513 11.221 25.128 1.00 96.44 180 HIS A N 1
ATOM 1300 C CA . HIS A 1 180 ? -7.720 11.606 23.963 1.00 96.44 180 HIS A CA 1
ATOM 1301 C C . HIS A 1 180 ? -6.963 10.404 23.420 1.00 96.44 180 HIS A C 1
ATOM 1303 O O . HIS A 1 180 ? -6.549 9.527 24.186 1.00 96.44 180 HIS A O 1
ATOM 1309 N N . GLY A 1 181 ? -6.745 10.388 22.105 1.00 96.06 181 GLY A N 1
ATOM 1310 C CA . GLY A 1 181 ? -5.933 9.353 21.490 1.00 96.06 181 GLY A CA 1
ATOM 1311 C C . GLY A 1 181 ? -4.478 9.447 21.957 1.00 96.06 181 GLY A C 1
ATOM 1312 O O . GLY A 1 181 ? -3.925 10.523 22.205 1.00 96.06 181 GLY A O 1
ATOM 1313 N N . THR A 1 182 ? -3.853 8.286 22.094 1.00 97.00 182 THR A N 1
ATOM 1314 C CA . THR A 1 182 ? -2.485 8.122 22.599 1.00 97.00 182 THR A CA 1
ATOM 1315 C C . THR A 1 182 ? -1.468 7.940 21.477 1.00 97.00 182 THR A C 1
ATOM 1317 O O . THR A 1 182 ? -0.274 8.101 21.710 1.00 97.00 182 THR A O 1
ATOM 1320 N N . GLY A 1 183 ? -1.925 7.564 20.276 1.00 96.31 183 GLY A N 1
ATOM 1321 C CA . GLY A 1 183 ? -1.056 7.142 19.172 1.00 96.31 183 GLY A CA 1
ATOM 1322 C C . GLY A 1 183 ? -0.440 5.749 19.369 1.00 96.31 183 GLY A C 1
ATOM 1323 O O . GLY A 1 183 ? 0.262 5.255 18.494 1.00 96.31 183 GLY A O 1
ATOM 1324 N N . TYR A 1 184 ? -0.725 5.079 20.492 1.00 97.56 184 TYR A N 1
ATOM 1325 C CA . TYR A 1 184 ? -0.308 3.705 20.768 1.00 97.56 184 TYR A CA 1
ATOM 1326 C C . TYR A 1 184 ? -1.381 2.709 20.320 1.00 97.56 184 TYR A C 1
ATOM 1328 O O . TYR A 1 184 ? -2.543 2.809 20.720 1.00 97.56 184 TYR A O 1
ATOM 1336 N N . VAL A 1 185 ? -1.009 1.712 19.520 1.00 97.94 185 VAL A N 1
ATOM 1337 C CA . VAL A 1 185 ? -1.942 0.698 19.009 1.00 97.94 185 VAL A CA 1
ATOM 1338 C C . VAL A 1 185 ? -1.992 -0.480 19.983 1.00 97.94 185 VAL A C 1
ATOM 1340 O O . VAL A 1 185 ? -1.348 -1.515 19.802 1.00 97.94 185 VAL A O 1
ATOM 1343 N N . GLY A 1 186 ? -2.756 -0.283 21.059 1.00 95.81 186 GLY A N 1
ATOM 1344 C CA . GLY A 1 186 ? -3.045 -1.284 22.087 1.00 95.81 186 GLY A CA 1
ATOM 1345 C C . GLY A 1 186 ? -4.202 -2.222 21.724 1.00 95.81 186 GLY A C 1
ATOM 1346 O O . GLY A 1 186 ? -4.698 -2.211 20.599 1.00 95.81 186 GLY A O 1
ATOM 1347 N N . VAL A 1 187 ? -4.642 -3.044 22.685 1.00 96.44 187 VAL A N 1
ATOM 1348 C CA . VAL A 1 187 ? -5.661 -4.096 22.468 1.00 96.44 187 VAL A CA 1
ATOM 1349 C C . VAL A 1 187 ? -6.958 -3.535 21.880 1.00 96.44 187 VAL A C 1
ATOM 1351 O O . VAL A 1 187 ? -7.411 -4.037 20.858 1.00 96.44 187 VAL A O 1
ATOM 1354 N N . SER A 1 188 ? -7.529 -2.472 22.456 1.00 96.56 188 SER A N 1
ATOM 1355 C CA . SER A 1 188 ? -8.787 -1.899 21.949 1.00 96.56 188 SER A CA 1
ATOM 1356 C C . SER A 1 188 ? -8.651 -1.322 20.537 1.00 96.56 188 SER A C 1
ATOM 1358 O O . SER A 1 188 ? -9.529 -1.539 19.706 1.00 96.56 188 SER A O 1
ATOM 1360 N N . THR A 1 189 ? -7.529 -0.664 20.225 1.00 97.94 189 THR A N 1
ATOM 1361 C CA . THR A 1 189 ? -7.254 -0.163 18.869 1.00 97.94 189 THR A CA 1
ATOM 1362 C C . THR A 1 189 ? -7.148 -1.319 17.877 1.00 97.94 189 THR A C 1
ATOM 1364 O O . THR A 1 189 ? -7.766 -1.268 16.819 1.00 97.94 189 THR A O 1
ATOM 1367 N N . ARG A 1 190 ? -6.429 -2.396 18.231 1.00 96.81 190 ARG A N 1
ATOM 1368 C CA . ARG A 1 190 ? -6.334 -3.597 17.385 1.00 96.81 190 ARG A CA 1
ATOM 1369 C C . ARG A 1 190 ? -7.673 -4.273 17.182 1.00 96.81 190 ARG A C 1
ATOM 1371 O O . ARG A 1 190 ? -7.957 -4.682 16.070 1.00 96.81 190 ARG A O 1
ATOM 1378 N N . ASN A 1 191 ? -8.496 -4.380 18.220 1.00 95.19 191 ASN A N 1
ATOM 1379 C CA . ASN A 1 191 ? -9.826 -4.966 18.089 1.00 95.19 191 ASN A CA 1
ATOM 1380 C C . ASN A 1 191 ? -10.659 -4.191 17.068 1.00 95.19 191 ASN A C 1
ATOM 1382 O O . ASN A 1 191 ? -11.277 -4.805 16.203 1.00 95.19 191 ASN A O 1
ATOM 1386 N N . LYS A 1 192 ? -10.615 -2.853 17.119 1.00 95.19 192 LYS A N 1
ATOM 1387 C CA . LYS A 1 192 ? -11.321 -2.021 16.145 1.00 95.19 192 LYS A CA 1
ATOM 1388 C C . LYS A 1 192 ? -10.745 -2.155 14.735 1.00 95.19 192 LYS A C 1
ATOM 1390 O O . LYS A 1 192 ? -11.504 -2.337 13.791 1.00 95.19 192 LYS A O 1
ATOM 1395 N N . LEU A 1 193 ? -9.418 -2.134 14.593 1.00 94.38 193 LEU A N 1
ATOM 1396 C CA . LEU A 1 193 ? -8.751 -2.370 13.310 1.00 94.38 193 LEU A CA 1
ATOM 1397 C C . LEU A 1 193 ? -9.106 -3.747 12.734 1.00 94.38 193 LEU A C 1
ATOM 1399 O O . LEU A 1 193 ? -9.464 -3.836 11.572 1.00 94.38 193 LEU A O 1
ATOM 1403 N N . ASN A 1 194 ? -9.092 -4.805 13.546 1.00 92.31 194 ASN A N 1
ATOM 1404 C CA . ASN A 1 194 ? -9.455 -6.160 13.126 1.00 92.31 194 ASN A CA 1
ATOM 1405 C C . ASN A 1 194 ? -10.937 -6.278 12.752 1.00 92.31 194 ASN A C 1
ATOM 1407 O O . ASN A 1 194 ? -11.283 -7.047 11.864 1.00 92.31 194 ASN A O 1
ATOM 1411 N N . GLN A 1 195 ? -11.819 -5.528 13.413 1.00 90.50 195 GLN A N 1
ATOM 1412 C CA . GLN A 1 195 ? -13.239 -5.498 13.073 1.00 90.50 195 GLN A CA 1
ATOM 1413 C C . GLN A 1 195 ? -13.491 -4.853 11.703 1.00 90.50 195 GLN A C 1
ATOM 1415 O O . GLN A 1 195 ? -14.396 -5.280 10.993 1.00 90.50 195 GLN A O 1
ATOM 1420 N N . LEU A 1 196 ? -12.730 -3.812 11.357 1.00 86.81 196 LEU A N 1
ATOM 1421 C CA . LEU A 1 196 ? -12.918 -3.045 10.120 1.00 86.81 196 LEU A CA 1
ATOM 1422 C C . LEU A 1 196 ? -12.095 -3.593 8.944 1.00 86.81 196 LEU A C 1
ATOM 1424 O O . LEU A 1 196 ? -12.568 -3.595 7.812 1.00 86.81 196 LEU A O 1
ATOM 1428 N N . TYR A 1 197 ? -10.877 -4.053 9.225 1.00 86.25 197 TYR A N 1
ATOM 1429 C CA . TYR A 1 197 ? -9.822 -4.353 8.250 1.00 86.25 197 TYR A CA 1
ATOM 1430 C C . TYR A 1 197 ? -9.141 -5.714 8.503 1.00 86.25 197 TYR A C 1
ATOM 1432 O O . TYR A 1 197 ? -8.147 -6.051 7.859 1.00 86.25 197 TYR A O 1
ATOM 1440 N N . GLY A 1 198 ? -9.630 -6.507 9.461 1.00 80.94 198 GLY A N 1
ATOM 1441 C CA . GLY A 1 198 ? -9.082 -7.829 9.767 1.00 80.94 198 GLY A CA 1
ATOM 1442 C C . GLY A 1 198 ? -9.575 -8.920 8.821 1.00 80.94 198 GLY A C 1
ATOM 1443 O O . GLY A 1 198 ? -10.569 -8.763 8.112 1.00 80.94 198 GLY A O 1
ATOM 1444 N N . CYS A 1 199 ? -8.880 -10.060 8.818 1.00 76.75 199 CYS A N 1
ATOM 1445 C CA . CYS A 1 199 ? -9.336 -11.241 8.084 1.00 76.75 199 CYS A CA 1
ATOM 1446 C C . CYS A 1 199 ? -10.608 -11.808 8.685 1.00 76.75 199 CYS A C 1
ATOM 1448 O O . CYS A 1 199 ? -10.618 -12.238 9.836 1.00 76.75 199 CYS A O 1
ATOM 1450 N N . SER A 1 200 ? -11.669 -11.825 7.875 1.00 57.97 200 SER A N 1
ATOM 1451 C CA . SER A 1 200 ? -12.825 -12.674 8.135 1.00 57.97 200 SER A CA 1
ATOM 1452 C C . SER A 1 200 ? -12.362 -14.120 7.981 1.00 57.97 200 SER A C 1
ATOM 1454 O O . SER A 1 200 ? -11.934 -14.513 6.896 1.00 57.97 200 SER A O 1
ATOM 1456 N N . VAL A 1 201 ? -12.361 -14.859 9.088 1.00 48.72 201 VAL A N 1
ATOM 1457 C CA . VAL A 1 201 ? -12.164 -16.316 9.100 1.00 48.72 201 VAL A CA 1
ATOM 1458 C C . VAL A 1 201 ? -13.437 -17.039 8.691 1.00 48.72 201 VAL A C 1
ATOM 1460 O O . VAL A 1 201 ? -14.532 -16.523 9.011 1.00 48.72 201 VAL A O 1
#

Sequence (201 aa):
MAHDYNNDGSVDATDANYLLAVAVGSASCPSGKACDINNDGRVTASDALVLVKSVFDYTRDGSVTSADTSELLRVATGVISCPTGTLCDINRDGKVNTSDVLALQRMISGTVLGASCHTFTRNLALHMSGDDVAALQDALTQDGEAVENTGYFGPITSAAAKAFQEKYASEVLTPNNLTHGTGYVGVSTRNKLNQLYGCSV

Organism: NCBI:txid1974611

Secondary structure (DSSP, 8-state):
-TT-SS-SSS-SHHHHHHHHHHHTTSSPPPTT--S-SS-SSS-SHHHHHHHHHHHH-SS-SSS-SHHHHHHHHHHHTTSSPPPTT----SS-SSS-SHHHHHHHHHHHTTTTSS-------S-B-TT-BSHHHHHHHHHHHHTT------SB--HHHHHHHHHHHHHTHHHHTGGGT-SS--S-B-HHHHHHHHHHHS---

InterPro domains:
  IPR002105 Dockerin type I repeat [PF00404] (3-53)
  IPR002105 Dockerin type I repeat [PF00404] (56-108)
  IPR002477 Peptidoglycan binding-like [PF01471] (129-168)
  IPR016134 Dockerin domain [PS51766] (1-64)
  IPR018247 EF-Hand 1, calcium-binding site [PS00018] (89-101)
  IPR036365 PGBD-like superfamily [SSF47090] (119-198)
  IPR036366 PGBD superfamily [G3DSA:1.10.101.10] (117-198)
  IPR036439 Dockerin domain superfamily [G3DSA:1.10.1330.10] (3-58)
  IPR036439 Dockerin domain superfamily [G3DSA:1.10.1330.10] (59-116)
  IPR036439 Dockerin domain superfamily [SSF63446] (3-56)
  IPR036439 Dockerin domain superfamily [SSF63446] (57-111)

Foldseek 3Di:
DQQQFVPPVDHALVSLVQLQCCQVVVDPGDPPYDSQQVPPVGRHNVSSLVSCCQAQVQVPPSDLAVVSLVNLQCCQVVVDPDDPRYDQPHVPPVHRHNVSSVNSVCVRVVVSDLQPQAQPPDKDDAQAFDDVLLLLQSLLVVVPQDGDSPRHLHPSLLVSLFVLCQVVVVQRPVVVVHDGGDSICDDSNSVVSCVVRHDDD

Radius of gyration: 19.51 Å; chains: 1; bounding box: 41×34×58 Å

pLDDT: mean 83.52, std 11.67, range [42.94, 98.44]